Protein AF-A0A178VBY3-F1 (afdb_monomer_lite)

Foldseek 3Di:
DVLVVQLVVQLVVLVVLQVVVVVVCCCCVPVPVVVVVVLVCVLVVVVCVVDPDPPPPADPVRVVVVVVVVVVVVVVVVVVVVVCLVVCCVVVVADSCLCVVPVVCCVVCVVLQVSLVVCVVVVNNVSSVCSVVVVVSCCVRPVVSVVSVVCVVVVHRDGPDDDPLVVVLVVVLVVLVCVLPVVVDDDVVSVVVSVVSSVVSSVVSRVVSPPDPCVPPVPPPPPPPPPPPPDD

Structure (mmCIF, N/CA/C/O backbone):
data_AF-A0A178VBY3-F1
#
_entry.id   AF-A0A178VBY3-F1
#
loop_
_atom_site.group_PDB
_atom_site.id
_atom_site.type_symbol
_atom_site.label_atom_id
_atom_site.label_alt_id
_atom_site.label_comp_id
_atom_site.label_asym_id
_atom_site.label_entity_id
_atom_site.label_seq_id
_atom_site.pdbx_PDB_ins_code
_atom_site.Cartn_x
_atom_site.Cartn_y
_atom_site.Cartn_z
_atom_site.occupancy
_atom_site.B_iso_or_equiv
_atom_site.auth_seq_id
_atom_site.auth_comp_id
_atom_site.auth_asym_id
_atom_site.auth_atom_id
_atom_site.pdbx_PDB_model_num
ATOM 1 N N . MET A 1 1 ? -22.007 17.997 14.956 1.00 46.31 1 MET A N 1
ATOM 2 C CA . MET A 1 1 ? -22.236 18.437 13.556 1.00 46.31 1 MET A CA 1
ATOM 3 C C . MET A 1 1 ? -21.055 18.090 12.643 1.00 46.31 1 MET A C 1
ATOM 5 O O . MET A 1 1 ? -21.296 17.688 11.513 1.00 46.31 1 MET A O 1
ATOM 9 N N . ILE A 1 2 ? -19.818 18.138 13.159 1.00 55.56 2 ILE A N 1
ATOM 10 C CA . ILE A 1 2 ? -18.550 17.874 12.448 1.00 55.56 2 ILE A CA 1
ATOM 11 C C . ILE A 1 2 ? -18.502 16.492 11.747 1.00 55.56 2 ILE A C 1
ATOM 13 O O . ILE A 1 2 ? -18.179 16.440 10.566 1.00 55.56 2 ILE A O 1
ATOM 17 N N . ASN A 1 3 ? -18.982 15.407 12.376 1.00 69.06 3 ASN A N 1
ATOM 18 C CA . ASN A 1 3 ? -18.927 14.060 11.767 1.00 69.06 3 ASN A CA 1
ATOM 19 C C . ASN A 1 3 ? -19.784 13.866 10.500 1.00 69.06 3 ASN A C 1
ATOM 21 O O . ASN A 1 3 ? -19.468 13.023 9.672 1.00 69.06 3 ASN A O 1
ATOM 25 N N . LYS A 1 4 ? -20.885 14.614 10.306 1.00 77.25 4 LYS A N 1
ATOM 26 C CA . LYS A 1 4 ? -21.692 14.470 9.071 1.00 77.25 4 LYS A CA 1
ATOM 27 C C . LYS A 1 4 ? -21.004 15.117 7.870 1.00 77.25 4 LYS A C 1
ATOM 29 O O . LYS A 1 4 ? -21.136 14.621 6.753 1.00 77.25 4 LYS A O 1
ATOM 34 N N . MET A 1 5 ? -20.294 16.218 8.112 1.00 84.38 5 MET A N 1
ATOM 35 C CA . MET A 1 5 ? -19.549 16.929 7.080 1.00 84.38 5 MET A CA 1
ATOM 36 C C . MET A 1 5 ? -18.335 16.113 6.633 1.00 84.38 5 MET A C 1
ATOM 38 O O . MET A 1 5 ? -18.185 15.918 5.430 1.00 84.38 5 MET A O 1
ATOM 42 N N . SER A 1 6 ? -17.546 15.570 7.571 1.00 85.31 6 SER A N 1
ATOM 43 C CA . SER A 1 6 ? -16.398 14.707 7.244 1.00 85.31 6 SER A CA 1
ATOM 44 C C . SER A 1 6 ? -16.828 13.486 6.427 1.00 85.31 6 SER A C 1
ATOM 46 O O . SER A 1 6 ? -16.341 13.300 5.319 1.00 85.31 6 SER A O 1
ATOM 48 N N . LEU A 1 7 ? -17.840 12.740 6.884 1.00 86.69 7 LEU A N 1
ATOM 49 C CA . LEU A 1 7 ? -18.372 11.569 6.170 1.00 86.69 7 LEU A CA 1
ATOM 50 C C . LEU A 1 7 ? -18.849 11.898 4.746 1.00 86.69 7 LEU A C 1
ATOM 52 O O . LEU A 1 7 ? -18.606 11.139 3.810 1.00 86.69 7 LEU A O 1
ATOM 56 N N . THR A 1 8 ? -19.542 13.025 4.561 1.00 89.19 8 THR A N 1
ATOM 57 C CA . THR A 1 8 ? -20.047 13.427 3.234 1.00 89.19 8 THR A CA 1
ATOM 58 C C . THR A 1 8 ? -18.906 13.835 2.303 1.00 89.19 8 THR A C 1
ATOM 60 O O . THR A 1 8 ? -18.914 13.478 1.122 1.00 89.19 8 THR A O 1
ATOM 63 N N . LEU A 1 9 ? -17.905 14.537 2.840 1.00 91.81 9 LEU A N 1
ATOM 64 C CA . LEU A 1 9 ? -16.708 14.921 2.104 1.00 91.81 9 LEU A CA 1
ATOM 65 C C . LEU A 1 9 ? -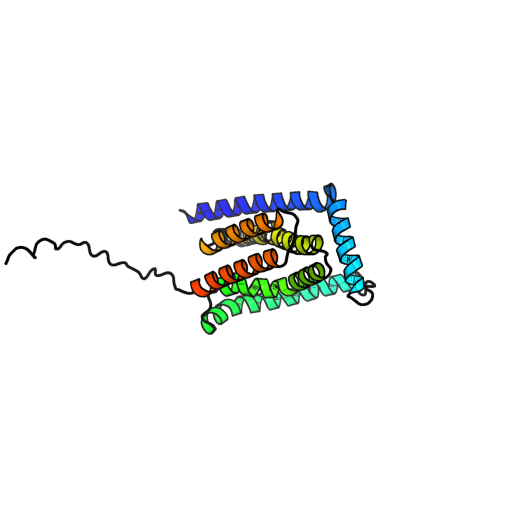15.907 13.681 1.689 1.00 91.81 9 LEU A C 1
ATOM 67 O O . LEU A 1 9 ? -15.570 13.551 0.517 1.00 91.81 9 LEU A O 1
ATOM 71 N N . SER A 1 10 ? -15.682 12.734 2.604 1.00 93.06 10 SER A N 1
ATOM 72 C CA . SER A 1 10 ? -14.934 11.504 2.323 1.00 93.06 10 SER A CA 1
ATOM 73 C C . SER A 1 10 ? -15.615 10.630 1.272 1.00 93.06 10 SER A C 1
ATOM 75 O O . SER A 1 10 ? -14.945 10.116 0.379 1.00 93.06 10 SER A O 1
ATOM 77 N N . ARG A 1 11 ? -16.948 10.514 1.301 1.00 93.38 11 ARG A N 1
ATOM 78 C CA . ARG A 1 11 ? -17.705 9.791 0.262 1.00 93.38 11 ARG A CA 1
ATOM 79 C C . ARG A 1 11 ? -17.590 10.463 -1.100 1.00 93.38 11 ARG A C 1
ATOM 81 O O . ARG A 1 11 ? -17.318 9.793 -2.089 1.00 93.38 11 ARG A O 1
ATOM 88 N N . THR A 1 12 ? -17.747 11.786 -1.145 1.00 94.12 12 THR A N 1
ATOM 89 C CA . THR A 1 12 ? -17.595 12.559 -2.388 1.00 94.12 12 THR A CA 1
ATOM 90 C C . THR A 1 12 ? -16.179 12.420 -2.948 1.00 94.12 12 THR A C 1
ATOM 92 O O . THR A 1 12 ? -16.016 12.120 -4.127 1.00 94.12 12 THR A O 1
ATOM 95 N N . SER A 1 13 ? -15.161 12.559 -2.093 1.00 94.25 13 SER A N 1
ATOM 96 C CA . SER A 1 13 ? -13.753 12.371 -2.455 1.00 94.25 13 SER A CA 1
ATOM 97 C C . SER A 1 13 ? -13.495 10.969 -3.005 1.00 94.25 13 SER A C 1
ATOM 99 O O . SER A 1 13 ? -12.870 10.833 -4.050 1.00 94.25 13 SER A O 1
ATOM 101 N N . SER A 1 14 ? -14.043 9.932 -2.365 1.00 95.00 14 SER A N 1
ATOM 102 C CA . SER A 1 14 ? -13.881 8.540 -2.806 1.00 95.00 14 SER A CA 1
ATOM 103 C C . SER A 1 14 ? -14.459 8.303 -4.204 1.00 95.00 14 SER A C 1
ATOM 105 O O . SER A 1 14 ? -13.824 7.657 -5.031 1.00 95.00 14 SER A O 1
ATOM 107 N N . ILE A 1 15 ? -15.628 8.880 -4.512 1.00 95.44 15 ILE A N 1
ATOM 108 C CA . ILE A 1 15 ? -16.219 8.801 -5.859 1.00 95.44 15 ILE A CA 1
ATOM 109 C C . ILE A 1 15 ? -15.296 9.461 -6.892 1.00 95.44 15 ILE A C 1
ATOM 111 O O . ILE A 1 15 ? -15.050 8.888 -7.951 1.00 95.44 15 ILE A O 1
ATOM 115 N N . VAL A 1 16 ? -14.761 10.646 -6.584 1.00 96.44 16 VAL A N 1
ATOM 116 C CA . VAL A 1 16 ? -13.837 11.359 -7.481 1.00 96.44 16 VAL A CA 1
ATOM 117 C C . VAL A 1 16 ? -12.552 10.557 -7.704 1.00 96.44 16 VAL A C 1
ATOM 119 O O . VAL A 1 16 ? -12.109 10.437 -8.844 1.00 96.44 16 VAL A O 1
ATOM 122 N N . MET A 1 17 ? -11.985 9.962 -6.652 1.00 95.31 17 MET A N 1
ATOM 123 C CA . MET A 1 17 ? -10.784 9.125 -6.744 1.00 95.31 17 MET A CA 1
ATOM 124 C C . MET A 1 17 ? -11.016 7.868 -7.592 1.00 95.31 17 MET A C 1
ATOM 126 O O . MET A 1 17 ? -10.187 7.559 -8.442 1.00 95.31 17 MET A O 1
ATOM 130 N N . LEU A 1 18 ? -12.169 7.199 -7.454 1.00 95.62 18 LEU A N 1
ATOM 131 C CA . LEU A 1 18 ? -12.519 6.046 -8.294 1.00 95.62 18 LEU A CA 1
ATOM 132 C C . LEU A 1 18 ? -12.705 6.434 -9.766 1.00 95.62 18 LEU A C 1
ATOM 134 O O . LEU A 1 18 ? -12.254 5.712 -10.653 1.00 95.62 18 LEU A O 1
ATOM 138 N N . ILE A 1 19 ? -13.330 7.583 -10.046 1.00 96.25 19 ILE A N 1
ATOM 139 C CA . ILE A 1 19 ? -13.433 8.106 -11.418 1.00 96.25 19 ILE A CA 1
ATOM 140 C C . ILE A 1 19 ? -12.036 8.392 -11.982 1.00 96.25 19 ILE A C 1
ATOM 142 O O . ILE A 1 19 ? -11.755 8.034 -13.127 1.00 96.25 19 ILE A O 1
ATOM 146 N N . ALA A 1 20 ? -11.150 8.993 -11.183 1.00 94.81 20 ALA A N 1
ATOM 147 C CA . ALA A 1 20 ? -9.765 9.228 -11.574 1.00 94.81 20 ALA A CA 1
ATOM 148 C C . ALA A 1 20 ? -9.020 7.912 -11.849 1.00 94.81 20 ALA A C 1
ATOM 150 O O . ALA A 1 20 ? -8.291 7.830 -12.835 1.00 94.81 20 ALA A O 1
ATOM 151 N N . TYR A 1 21 ? -9.255 6.863 -11.054 1.00 94.75 21 TYR A N 1
ATOM 152 C CA . TYR A 1 21 ? -8.683 5.539 -11.293 1.00 94.75 21 TYR A CA 1
ATOM 153 C C . TYR A 1 21 ? -9.202 4.899 -12.588 1.00 94.75 21 TYR A C 1
ATOM 155 O O . TYR A 1 21 ? -8.418 4.358 -13.357 1.00 94.75 21 TYR A O 1
ATOM 163 N N . ILE A 1 22 ? -10.499 5.013 -12.896 1.00 94.19 22 ILE A N 1
ATOM 164 C CA . ILE A 1 22 ? -11.051 4.530 -14.175 1.00 94.19 22 ILE A CA 1
ATOM 165 C C . ILE A 1 22 ? -10.419 5.280 -15.354 1.00 94.19 22 ILE A C 1
ATOM 167 O O . ILE A 1 22 ? -10.044 4.661 -16.349 1.00 94.19 22 ILE A O 1
ATOM 171 N N . ALA A 1 23 ? -10.262 6.602 -15.248 1.00 93.31 23 ALA A N 1
ATOM 172 C CA . ALA A 1 23 ? -9.571 7.390 -16.265 1.00 93.31 23 ALA A CA 1
ATOM 173 C C . ALA A 1 23 ? -8.100 6.960 -16.417 1.00 93.31 23 ALA A C 1
ATOM 175 O O . ALA A 1 23 ? -7.614 6.843 -17.541 1.00 93.31 23 ALA A O 1
ATOM 176 N N . TYR A 1 24 ? -7.421 6.663 -15.306 1.00 90.00 24 TYR A N 1
ATOM 177 C CA . TYR A 1 24 ? -6.069 6.107 -15.293 1.00 90.00 24 TYR A CA 1
ATOM 178 C C . TYR A 1 24 ? -6.000 4.724 -15.963 1.00 90.00 24 TYR A C 1
ATOM 180 O O . TYR A 1 24 ? -5.133 4.508 -16.804 1.00 90.00 24 TYR A O 1
ATOM 188 N N . LEU A 1 25 ? -6.952 3.822 -15.703 1.00 90.31 25 LEU A N 1
ATOM 189 C CA . LEU A 1 25 ? -7.023 2.520 -16.376 1.00 90.31 25 LEU A CA 1
ATOM 190 C C . LEU A 1 25 ? -7.267 2.658 -17.881 1.00 90.31 25 LEU A C 1
ATOM 192 O O . LEU A 1 25 ? -6.641 1.957 -18.668 1.00 90.31 25 LEU A O 1
ATOM 196 N N . ILE A 1 26 ? -8.138 3.578 -18.311 1.00 91.62 26 ILE A N 1
ATOM 197 C CA . ILE A 1 26 ? -8.327 3.877 -19.742 1.00 91.62 26 ILE A CA 1
ATOM 198 C C . ILE A 1 26 ? -7.019 4.392 -20.349 1.00 91.62 26 ILE A C 1
ATOM 200 O O . ILE A 1 26 ? -6.651 4.014 -21.466 1.00 91.62 26 ILE A O 1
ATOM 204 N N . PHE A 1 27 ? -6.304 5.244 -19.612 1.00 88.25 27 PHE A N 1
ATOM 205 C CA . PHE A 1 27 ? -5.023 5.761 -20.054 1.00 88.25 27 PHE A CA 1
ATOM 206 C C . PHE A 1 27 ? -4.012 4.627 -20.267 1.00 88.25 27 PHE A C 1
ATOM 208 O O . PHE A 1 27 ? -3.449 4.512 -21.359 1.00 88.25 27 PHE A O 1
ATOM 215 N N . GLN A 1 28 ? -3.866 3.768 -19.257 1.00 85.12 28 GLN A N 1
ATOM 216 C CA . GLN A 1 28 ? -2.921 2.656 -19.201 1.00 85.12 28 GLN A CA 1
ATOM 217 C C . GLN A 1 28 ? -3.238 1.553 -20.219 1.00 85.12 28 GLN A C 1
ATOM 219 O O . GLN A 1 28 ? -2.359 1.129 -20.960 1.00 85.12 28 GLN A O 1
ATOM 224 N N . LEU A 1 29 ? -4.495 1.109 -20.293 1.00 85.44 29 LEU A N 1
ATOM 225 C CA . LEU A 1 29 ? -4.895 -0.051 -21.095 1.00 85.44 29 LEU A CA 1
ATOM 226 C C . LEU A 1 29 ? -5.173 0.286 -22.559 1.00 85.44 29 LEU A C 1
ATOM 228 O O . LEU A 1 29 ? -5.069 -0.595 -23.413 1.00 85.44 29 LEU A O 1
ATOM 232 N N . TRP A 1 30 ? -5.554 1.531 -22.866 1.00 84.38 30 TRP A N 1
ATOM 233 C CA . TRP A 1 30 ? -5.935 1.907 -24.226 1.00 84.38 30 TRP A CA 1
ATOM 234 C C . TRP A 1 30 ? -5.020 2.960 -24.839 1.00 84.38 30 TRP A C 1
ATOM 236 O O . TRP A 1 30 ? -4.410 2.705 -25.873 1.00 84.38 30 TRP A O 1
ATOM 246 N N . THR A 1 31 ? -4.914 4.145 -24.235 1.00 81.81 31 THR A N 1
ATOM 247 C CA . THR A 1 31 ? -4.264 5.274 -24.928 1.00 81.81 31 THR A CA 1
ATOM 248 C C . THR A 1 31 ? -2.740 5.186 -24.965 1.00 81.81 31 THR A C 1
ATOM 250 O O . THR A 1 31 ? -2.139 5.614 -25.944 1.00 81.81 31 THR A O 1
ATOM 253 N N . HIS A 1 32 ? -2.120 4.638 -23.919 1.00 83.81 32 HIS A N 1
ATOM 254 C CA . HIS A 1 32 ? -0.666 4.591 -23.742 1.00 83.81 32 HIS A CA 1
ATOM 255 C C . HIS A 1 32 ? -0.171 3.169 -23.473 1.00 83.81 32 HIS A C 1
ATOM 257 O O . HIS A 1 32 ? 0.886 2.976 -22.877 1.00 83.81 32 HIS A O 1
ATOM 263 N N . ARG A 1 33 ? -0.918 2.170 -23.958 1.00 78.88 33 ARG A N 1
ATOM 264 C CA . ARG A 1 33 ? -0.635 0.745 -23.760 1.00 78.88 33 ARG A CA 1
ATOM 265 C C . ARG A 1 33 ? 0.808 0.370 -24.107 1.00 78.88 33 ARG A C 1
ATOM 267 O O . ARG A 1 33 ? 1.433 -0.363 -23.360 1.00 78.88 33 ARG A O 1
ATOM 274 N N . GLN A 1 34 ? 1.366 0.962 -25.164 1.00 74.38 34 GLN A N 1
ATOM 275 C CA . GLN A 1 34 ? 2.740 0.713 -25.611 1.00 74.38 34 GLN A CA 1
ATOM 276 C C . GLN A 1 34 ? 3.812 1.069 -24.562 1.00 74.38 34 GLN A C 1
ATOM 278 O O . GLN A 1 34 ? 4.858 0.431 -24.537 1.00 74.38 34 GLN A O 1
ATOM 283 N N . LEU A 1 35 ? 3.576 2.068 -23.703 1.00 73.00 35 LEU A N 1
ATOM 284 C CA . LEU A 1 35 ? 4.524 2.428 -22.639 1.00 73.00 35 LEU A CA 1
ATOM 285 C C . LEU A 1 35 ? 4.536 1.390 -21.512 1.00 73.00 35 LEU A C 1
ATOM 287 O O . LEU A 1 35 ? 5.575 1.176 -20.903 1.00 73.00 35 LEU A O 1
ATOM 291 N N . PHE A 1 36 ? 3.393 0.753 -21.250 1.00 71.31 36 PHE A N 1
ATOM 292 C CA . PHE A 1 36 ? 3.247 -0.239 -20.188 1.00 71.31 36 PHE A CA 1
ATOM 293 C C . PHE A 1 36 ? 3.551 -1.664 -20.674 1.00 71.31 36 PHE A C 1
ATOM 295 O O . PHE A 1 36 ? 4.168 -2.416 -19.934 1.00 71.31 36 PHE A O 1
ATOM 302 N N . GLU A 1 37 ? 3.209 -2.013 -21.922 1.00 70.38 37 GLU A N 1
ATOM 303 C CA . GLU A 1 37 ? 3.585 -3.294 -22.552 1.00 70.38 37 GLU A CA 1
ATOM 304 C C . GLU A 1 37 ? 5.110 -3.438 -22.639 1.00 70.38 37 GLU A C 1
ATOM 306 O O . GLU A 1 37 ? 5.644 -4.466 -22.253 1.00 70.38 37 GLU A O 1
ATOM 311 N N . ALA A 1 38 ? 5.828 -2.383 -23.042 1.00 62.41 38 ALA A N 1
ATOM 312 C CA . ALA A 1 38 ? 7.291 -2.419 -23.109 1.00 62.41 38 ALA A CA 1
ATOM 313 C C . ALA A 1 38 ? 7.964 -2.593 -21.738 1.00 62.41 38 ALA A C 1
ATOM 315 O O . ALA A 1 38 ? 9.082 -3.090 -21.675 1.00 62.41 38 ALA A O 1
ATOM 316 N N . GLN A 1 39 ? 7.305 -2.160 -20.661 1.00 65.25 39 GLN A N 1
ATOM 317 C CA . GLN A 1 39 ? 7.790 -2.358 -19.299 1.00 65.25 39 GLN A CA 1
ATOM 318 C C . GLN A 1 39 ? 7.471 -3.772 -18.799 1.00 65.25 39 GLN A C 1
ATOM 320 O O . GLN A 1 39 ? 8.303 -4.374 -18.139 1.00 65.25 39 GLN A O 1
ATOM 325 N N . GLN A 1 40 ? 6.316 -4.323 -19.176 1.00 65.38 40 GLN A N 1
ATOM 326 C CA . GLN A 1 40 ? 5.894 -5.673 -18.806 1.00 65.38 40 GLN A CA 1
ATOM 327 C C . GLN A 1 40 ? 6.670 -6.772 -19.551 1.00 65.38 40 GLN A C 1
ATOM 329 O O . GLN A 1 40 ? 7.076 -7.745 -18.930 1.00 65.38 40 GLN A O 1
ATOM 334 N N . ASP A 1 41 ? 6.969 -6.592 -20.841 1.00 63.75 41 ASP A N 1
ATOM 335 C CA . ASP A 1 41 ? 7.829 -7.519 -21.596 1.00 63.75 41 ASP A CA 1
ATOM 336 C C . ASP A 1 41 ? 9.247 -7.595 -20.993 1.00 63.75 41 ASP A C 1
ATOM 338 O O . ASP A 1 41 ? 9.892 -8.642 -21.020 1.00 63.75 41 ASP A O 1
ATOM 342 N N . ASP A 1 42 ? 9.732 -6.477 -20.447 1.00 63.22 42 ASP A N 1
ATOM 343 C CA . ASP A 1 42 ? 11.021 -6.363 -19.761 1.00 63.22 42 ASP A CA 1
ATOM 344 C C . ASP A 1 42 ? 11.009 -7.052 -18.377 1.00 63.22 42 ASP A C 1
ATOM 346 O O . ASP A 1 42 ? 12.060 -7.522 -17.934 1.00 63.22 42 ASP A O 1
ATOM 350 N N . ASP A 1 43 ? 9.844 -7.122 -17.719 1.00 63.72 43 ASP A N 1
ATOM 351 C CA . ASP A 1 43 ? 9.617 -7.861 -16.467 1.00 63.72 43 ASP A CA 1
ATOM 352 C C . ASP A 1 43 ? 9.561 -9.375 -16.744 1.00 63.72 43 ASP A C 1
ATOM 354 O O . ASP A 1 43 ? 10.298 -10.150 -16.131 1.00 63.72 43 ASP A O 1
ATOM 358 N N . ASP A 1 44 ? 8.738 -9.785 -17.716 1.00 62.78 44 ASP A N 1
ATOM 359 C CA . ASP A 1 44 ? 8.432 -11.186 -18.032 1.00 62.78 44 ASP A CA 1
ATOM 360 C C . ASP A 1 44 ? 9.614 -11.913 -18.701 1.00 62.78 44 ASP A C 1
ATOM 362 O O . ASP A 1 44 ? 9.941 -13.043 -18.339 1.00 62.78 44 ASP A O 1
ATOM 366 N N . ALA A 1 45 ? 10.319 -11.268 -19.643 1.00 59.19 45 ALA A N 1
ATOM 367 C CA . ALA A 1 45 ? 11.511 -11.850 -20.281 1.00 59.19 45 ALA A CA 1
ATOM 368 C C . ALA A 1 45 ? 12.660 -12.089 -19.290 1.00 59.19 45 ALA A C 1
ATOM 370 O O . ALA A 1 45 ? 13.635 -12.774 -19.603 1.00 59.19 45 ALA A O 1
ATOM 371 N N . TYR A 1 46 ? 12.569 -11.467 -18.118 1.00 56.44 46 TYR A N 1
ATOM 372 C CA . TYR A 1 46 ? 13.615 -11.451 -17.123 1.00 56.44 46 TYR A CA 1
ATOM 373 C C . TYR A 1 46 ? 13.324 -12.362 -15.932 1.00 56.44 46 TYR A C 1
ATOM 375 O O . TYR A 1 46 ? 14.262 -12.940 -15.373 1.00 56.44 46 TYR A O 1
ATOM 383 N N . ASP A 1 47 ? 12.051 -12.521 -15.562 1.00 54.22 47 ASP A N 1
ATOM 384 C CA . ASP A 1 47 ? 11.647 -13.569 -14.626 1.00 54.22 47 ASP A CA 1
ATOM 385 C C . ASP A 1 47 ? 12.143 -14.934 -15.143 1.00 54.22 47 ASP A C 1
ATOM 387 O O . ASP A 1 47 ? 12.792 -15.663 -14.399 1.00 54.22 47 ASP A O 1
ATOM 391 N N . ASP A 1 48 ? 12.071 -15.166 -16.461 1.00 53.97 48 ASP A N 1
ATOM 392 C CA . ASP A 1 48 ? 12.565 -16.366 -17.168 1.00 53.97 48 ASP A CA 1
ATOM 393 C C . ASP A 1 48 ? 14.109 -16.575 -17.113 1.00 53.97 48 ASP A C 1
ATOM 395 O O . ASP A 1 48 ? 14.605 -17.673 -17.367 1.00 53.97 48 ASP A O 1
ATOM 399 N N . GLU A 1 49 ? 14.913 -15.556 -16.752 1.00 52.59 49 GLU A N 1
ATOM 400 C CA . GLU A 1 49 ? 16.364 -15.709 -16.489 1.00 52.59 49 GLU A CA 1
ATOM 401 C C . GLU A 1 49 ? 16.675 -16.123 -15.032 1.00 52.59 49 GLU A C 1
ATOM 403 O O . GLU A 1 49 ? 17.813 -16.492 -14.713 1.00 52.59 49 GLU A O 1
ATOM 408 N N . VAL A 1 50 ? 15.702 -16.028 -14.116 1.00 51.38 50 VAL A N 1
ATOM 409 C CA . VAL A 1 50 ? 15.859 -16.306 -12.671 1.00 51.38 50 VAL A CA 1
ATOM 410 C C . VAL A 1 50 ? 15.035 -17.506 -12.226 1.00 51.38 50 VAL A C 1
ATOM 412 O O . VAL A 1 50 ? 15.467 -18.241 -11.331 1.00 51.38 50 VAL A O 1
ATOM 415 N N . SER A 1 51 ? 13.885 -17.725 -12.852 1.00 45.19 51 SER A N 1
ATOM 416 C CA . SER A 1 51 ? 13.059 -18.910 -12.714 1.00 45.19 51 SER A CA 1
ATOM 417 C C . SER A 1 51 ? 13.394 -19.908 -13.831 1.00 45.19 51 SER A C 1
ATOM 419 O O . SER A 1 51 ? 13.821 -19.575 -14.930 1.00 45.19 51 SER A O 1
ATOM 421 N N . VAL A 1 52 ? 13.329 -21.194 -13.497 1.00 41.31 52 VAL A N 1
ATOM 422 C CA . VAL A 1 52 ? 13.566 -22.297 -14.433 1.00 41.31 52 VAL A CA 1
ATOM 423 C C . VAL A 1 52 ? 12.433 -22.295 -15.462 1.00 41.31 52 VAL A C 1
ATOM 425 O O . VAL A 1 52 ? 11.324 -22.611 -15.051 1.00 41.31 52 VAL A O 1
ATOM 428 N N . GLU A 1 53 ? 12.721 -21.984 -16.735 1.00 37.19 53 GLU A N 1
ATOM 429 C CA . GLU A 1 53 ? 11.822 -22.090 -17.909 1.00 37.19 53 GLU A CA 1
ATOM 430 C C . GLU A 1 53 ? 10.324 -21.999 -17.553 1.00 37.19 53 GLU A C 1
ATOM 432 O O . GLU A 1 53 ? 9.654 -23.028 -17.371 1.00 37.19 53 GLU A O 1
ATOM 437 N N . GLU A 1 54 ? 9.761 -20.789 -17.501 1.00 47.06 54 GLU A N 1
ATOM 438 C CA . GLU A 1 54 ? 8.319 -20.592 -17.331 1.00 47.06 54 GLU A CA 1
ATOM 439 C C . GLU A 1 54 ? 7.567 -20.884 -18.634 1.00 47.06 54 GLU A C 1
ATOM 441 O O . GLU A 1 54 ? 6.894 -20.061 -19.253 1.00 47.06 54 GLU A O 1
ATOM 446 N N . THR A 1 55 ? 7.589 -22.153 -19.034 1.00 47.72 55 THR A N 1
ATOM 447 C CA . THR A 1 55 ? 6.447 -22.679 -19.778 1.00 47.72 55 THR A CA 1
ATOM 448 C C . THR A 1 55 ? 5.213 -22.523 -18.884 1.00 47.72 55 THR A C 1
ATOM 450 O O . THR A 1 55 ? 5.294 -22.857 -17.703 1.00 47.72 55 THR A O 1
ATOM 453 N N . PRO A 1 56 ? 4.067 -22.021 -19.381 1.00 53.47 56 PRO A N 1
ATOM 454 C CA . PRO A 1 56 ? 2.870 -21.862 -18.563 1.00 53.47 56 PRO A CA 1
ATOM 455 C C . PRO A 1 56 ? 2.434 -23.232 -18.030 1.00 53.47 56 PRO A C 1
ATOM 457 O O . PRO A 1 56 ? 1.774 -24.015 -18.714 1.00 53.47 56 PRO A O 1
ATOM 460 N N . VAL A 1 57 ? 2.836 -23.533 -16.792 1.00 60.69 57 VAL A N 1
ATOM 461 C CA . VAL A 1 57 ? 2.672 -24.856 -16.171 1.00 60.69 57 VAL A CA 1
ATOM 462 C C . VAL A 1 57 ? 1.205 -25.109 -15.798 1.00 60.69 57 VAL A C 1
ATOM 464 O O . VAL A 1 57 ? 0.799 -26.240 -15.525 1.00 60.69 57 VAL A O 1
ATOM 467 N N . ILE A 1 58 ? 0.381 -24.056 -15.805 1.00 68.56 58 ILE A N 1
ATOM 468 C CA . ILE A 1 58 ? -1.021 -24.083 -15.397 1.00 68.56 58 ILE A CA 1
ATOM 469 C C . ILE A 1 58 ? -1.954 -23.709 -16.554 1.00 68.56 58 ILE A C 1
ATOM 471 O O . ILE A 1 58 ? -1.952 -22.597 -17.073 1.00 68.56 58 ILE A O 1
ATOM 475 N N . GLY A 1 59 ? -2.819 -24.646 -16.949 1.00 84.94 59 GLY A N 1
ATOM 476 C CA . GLY A 1 59 ? -3.910 -24.350 -17.881 1.00 84.94 59 GLY A CA 1
ATOM 477 C C . GLY A 1 59 ? -4.924 -23.373 -17.271 1.00 84.94 59 GLY A C 1
ATOM 478 O O . GLY A 1 59 ? -5.095 -23.342 -16.054 1.00 84.94 59 GLY A O 1
ATOM 479 N N . PHE A 1 60 ? -5.656 -22.626 -18.107 1.00 86.19 60 PHE A N 1
ATOM 480 C CA . PHE A 1 60 ? -6.615 -21.585 -17.686 1.00 86.19 60 PHE A CA 1
ATOM 481 C C . PHE A 1 60 ? -7.544 -22.012 -16.534 1.00 86.19 60 PHE A C 1
ATOM 483 O O . PHE A 1 60 ? -7.692 -21.301 -15.544 1.00 86.19 60 PHE A O 1
ATOM 490 N N . TRP A 1 61 ? -8.126 -23.213 -16.624 1.00 90.50 61 TRP A N 1
ATOM 491 C CA . TRP A 1 61 ? -9.008 -23.759 -15.585 1.00 90.50 61 TRP A CA 1
ATOM 492 C C . TRP A 1 61 ? -8.286 -24.083 -14.275 1.00 90.50 61 TRP A C 1
ATOM 494 O O . TRP A 1 61 ? -8.854 -23.892 -13.202 1.00 90.50 61 TRP A O 1
ATOM 504 N N . SER A 1 62 ? -7.035 -24.542 -14.354 1.00 88.56 62 SER A N 1
ATOM 505 C CA . SER A 1 62 ? -6.193 -24.774 -13.179 1.00 88.56 62 SER A CA 1
ATOM 506 C C . SER A 1 62 ? -5.810 -23.451 -12.519 1.00 88.56 62 SER A C 1
ATOM 508 O O . SER A 1 62 ? -5.863 -23.350 -11.298 1.00 88.56 62 SER A O 1
ATOM 510 N N . GLY A 1 63 ? -5.473 -22.430 -13.313 1.00 91.62 63 GLY A N 1
ATOM 511 C CA 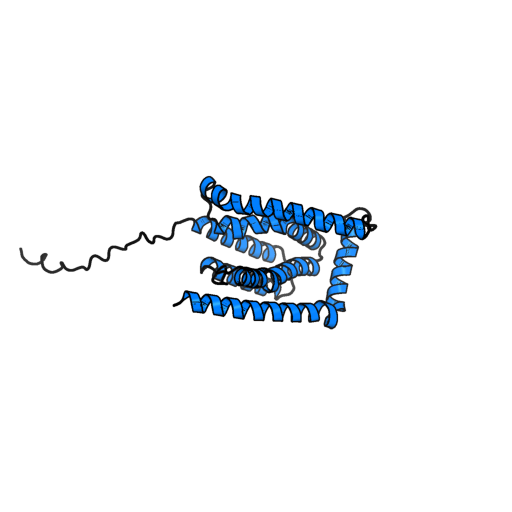. GLY A 1 63 ? -5.188 -21.085 -12.813 1.00 91.62 63 GLY A CA 1
ATOM 512 C C . GLY A 1 63 ? -6.402 -20.459 -12.129 1.00 91.62 63 GLY A C 1
ATOM 513 O O . GLY A 1 63 ? -6.292 -19.973 -11.009 1.00 91.62 63 GLY A O 1
ATOM 514 N N . PHE A 1 64 ? -7.586 -20.562 -12.740 1.00 91.81 64 PHE A N 1
ATOM 515 C CA . PHE A 1 64 ? -8.829 -20.083 -12.133 1.00 91.81 64 PHE A CA 1
ATOM 516 C C . PHE A 1 64 ? -9.147 -20.797 -10.810 1.00 91.81 64 PHE A C 1
ATOM 518 O O . PHE A 1 64 ? -9.519 -20.150 -9.832 1.00 91.81 64 PHE A O 1
ATOM 525 N N . ALA A 1 65 ? -8.964 -22.121 -10.752 1.00 93.56 65 ALA A N 1
ATOM 526 C CA . ALA A 1 65 ? -9.167 -22.889 -9.526 1.00 93.56 65 ALA A CA 1
ATOM 527 C C . ALA A 1 65 ? -8.195 -22.468 -8.410 1.00 93.56 65 ALA A C 1
ATOM 529 O O . ALA A 1 65 ? -8.624 -22.278 -7.272 1.00 93.56 65 ALA A O 1
ATOM 530 N N . TRP A 1 66 ? -6.913 -22.272 -8.735 1.00 93.31 66 TRP A N 1
ATOM 531 C CA . TRP A 1 66 ? -5.918 -21.772 -7.784 1.00 93.31 66 TRP A CA 1
ATOM 532 C C . TRP A 1 66 ? -6.217 -20.353 -7.314 1.00 93.31 66 TRP A C 1
ATOM 534 O O . TRP A 1 66 ? -6.110 -20.092 -6.119 1.00 93.31 66 TRP A O 1
ATOM 544 N N . LEU A 1 67 ? -6.640 -19.463 -8.216 1.00 92.69 67 LEU A N 1
ATOM 545 C CA . LEU A 1 67 ? -7.018 -18.094 -7.879 1.00 92.69 67 LEU A CA 1
ATOM 546 C C . LEU A 1 67 ? -8.133 -18.091 -6.830 1.00 92.69 67 LEU A C 1
ATOM 548 O O . LEU A 1 67 ? -7.960 -17.537 -5.749 1.00 92.69 67 LEU A O 1
ATOM 552 N N . VAL A 1 68 ? -9.245 -18.779 -7.114 1.00 95.44 68 VAL A N 1
ATOM 553 C CA . VAL A 1 68 ? -10.384 -18.870 -6.188 1.00 95.44 68 VAL A CA 1
ATOM 554 C C . VAL A 1 68 ? -9.974 -19.547 -4.878 1.00 95.44 68 VAL A C 1
ATOM 556 O O . VAL A 1 68 ? -10.321 -19.060 -3.803 1.00 95.44 68 VAL A O 1
ATOM 559 N N . GLY A 1 69 ? -9.210 -20.640 -4.955 1.00 96.44 69 GLY A N 1
ATOM 560 C CA . GLY A 1 69 ? -8.724 -21.367 -3.784 1.00 96.44 69 GLY A CA 1
ATOM 561 C C . GLY A 1 69 ? -7.881 -20.488 -2.861 1.00 96.44 69 GLY A C 1
ATOM 562 O O . GLY A 1 69 ? -8.185 -20.384 -1.674 1.00 96.44 69 GLY A O 1
ATOM 563 N N . MET A 1 70 ? -6.875 -19.797 -3.403 1.00 94.50 70 MET A N 1
ATOM 564 C CA . MET A 1 70 ? -6.021 -18.901 -2.620 1.00 94.50 70 MET A CA 1
ATOM 565 C C . MET A 1 70 ? -6.779 -17.684 -2.104 1.00 94.50 70 MET A C 1
ATOM 567 O O . MET A 1 70 ? -6.554 -17.289 -0.966 1.00 94.50 70 MET A O 1
ATOM 571 N N . THR A 1 71 ? -7.721 -17.122 -2.870 1.00 94.94 71 THR A N 1
ATOM 572 C CA . THR A 1 71 ? -8.569 -16.027 -2.374 1.00 94.94 71 THR A CA 1
ATOM 573 C C . THR A 1 71 ? -9.366 -16.450 -1.138 1.00 94.94 71 THR A C 1
ATOM 575 O O . THR A 1 71 ? -9.428 -15.691 -0.176 1.00 94.94 71 THR A O 1
ATOM 578 N N . ILE A 1 72 ? -9.929 -17.663 -1.117 1.00 96.19 72 ILE A N 1
ATOM 579 C CA . ILE A 1 72 ? -10.656 -18.177 0.057 1.00 96.19 72 ILE A CA 1
ATOM 580 C C . ILE A 1 72 ? -9.709 -18.366 1.246 1.00 96.19 72 ILE A C 1
ATOM 582 O O . ILE A 1 72 ? -10.038 -17.963 2.359 1.00 96.19 72 ILE A O 1
ATOM 586 N N . VAL A 1 73 ? -8.527 -18.949 1.021 1.00 96.19 73 VAL A N 1
ATOM 587 C CA . VAL A 1 73 ? -7.526 -19.144 2.082 1.00 96.19 73 VAL A CA 1
ATOM 588 C C . VAL A 1 73 ? -7.086 -17.800 2.668 1.00 96.19 73 VAL A C 1
ATOM 590 O O . VAL A 1 73 ? -7.078 -17.646 3.886 1.00 96.19 73 VAL A O 1
ATOM 593 N N . ILE A 1 74 ? -6.776 -16.815 1.821 1.00 93.75 74 ILE A N 1
ATOM 594 C CA . ILE A 1 74 ? -6.385 -15.466 2.248 1.00 93.75 74 ILE A CA 1
ATOM 595 C C . ILE A 1 74 ? -7.528 -14.785 3.002 1.00 93.75 74 ILE A C 1
ATOM 597 O O . ILE A 1 74 ? -7.270 -14.168 4.029 1.00 93.75 74 ILE A O 1
ATOM 601 N N . ALA A 1 75 ? -8.780 -14.927 2.556 1.00 94.50 75 ALA A N 1
ATOM 602 C CA . ALA A 1 75 ? -9.932 -14.364 3.258 1.00 94.50 75 ALA A CA 1
ATOM 603 C C . ALA A 1 75 ? -10.054 -14.922 4.687 1.00 94.50 75 ALA A C 1
ATOM 605 O O . ALA A 1 75 ? -10.158 -14.141 5.631 1.00 94.50 75 ALA A O 1
ATOM 606 N N . LEU A 1 76 ? -9.943 -16.246 4.858 1.00 95.38 76 LEU A N 1
ATOM 607 C CA . LEU A 1 76 ? -9.971 -16.884 6.181 1.00 95.38 76 LEU A CA 1
ATOM 608 C C . LEU A 1 76 ? -8.800 -16.426 7.060 1.00 95.38 76 LEU A C 1
ATOM 610 O O . LEU A 1 76 ? -8.994 -16.080 8.219 1.00 95.38 76 LEU A O 1
ATOM 614 N N . LEU A 1 77 ? -7.582 -16.390 6.511 1.00 93.69 77 LEU A N 1
ATOM 615 C CA . LEU A 1 77 ? -6.409 -15.913 7.246 1.00 93.69 77 LEU A CA 1
ATOM 616 C C . LEU A 1 77 ? -6.517 -14.428 7.609 1.00 93.69 77 LEU A C 1
ATOM 618 O O . LEU A 1 77 ? -6.060 -14.043 8.679 1.00 93.69 77 LEU A O 1
ATOM 622 N N . SER A 1 78 ? -7.134 -13.604 6.760 1.00 92.81 78 SER A N 1
ATOM 623 C CA . SER A 1 78 ? -7.317 -12.177 7.031 1.00 92.81 78 SER A CA 1
ATOM 624 C C . SER A 1 78 ? -8.254 -11.925 8.209 1.00 92.81 78 SER A C 1
ATOM 626 O O . SER A 1 78 ? -7.974 -11.035 9.004 1.00 92.81 78 SER A O 1
ATOM 628 N N . GLU A 1 79 ? -9.301 -12.740 8.371 1.00 91.88 79 GLU A N 1
ATOM 629 C CA . GLU A 1 79 ? -10.207 -12.666 9.523 1.00 91.88 79 GLU A CA 1
ATOM 630 C C . GLU A 1 79 ? -9.446 -12.974 10.818 1.00 91.88 79 GLU A C 1
ATOM 632 O O . GLU A 1 79 ? -9.444 -12.159 11.737 1.00 91.88 79 GLU A O 1
ATOM 637 N N . TYR A 1 80 ? -8.672 -14.067 10.837 1.00 92.56 80 TYR A N 1
ATOM 638 C CA . TYR A 1 80 ? -7.822 -14.398 11.985 1.00 92.56 80 TYR A CA 1
ATOM 639 C C . TYR A 1 80 ? -6.798 -13.306 12.295 1.00 92.56 80 TYR A C 1
ATOM 641 O O . TYR A 1 80 ? -6.583 -12.979 13.459 1.00 92.56 80 TYR A O 1
ATOM 649 N N . VAL A 1 81 ? -6.153 -12.740 11.272 1.00 92.56 81 VAL A N 1
ATOM 650 C CA . VAL A 1 81 ? -5.178 -11.667 11.473 1.00 92.56 81 VAL A CA 1
ATOM 651 C C . VAL A 1 81 ? -5.856 -10.457 12.105 1.00 92.56 81 VAL A C 1
ATOM 653 O O . VAL A 1 81 ? -5.355 -9.985 13.120 1.00 92.56 81 VAL A O 1
ATOM 656 N N . VAL A 1 82 ? -6.998 -10.001 11.578 1.00 91.75 82 VAL A N 1
ATOM 657 C CA . VAL A 1 82 ? -7.730 -8.843 12.118 1.00 91.75 82 VAL A CA 1
ATOM 658 C C . VAL A 1 82 ? -8.139 -9.061 13.574 1.00 91.75 82 VAL A C 1
ATOM 660 O O . VAL A 1 82 ? -7.889 -8.177 14.392 1.00 91.75 82 VAL A O 1
ATOM 663 N N . ASP A 1 83 ? -8.669 -10.238 13.916 1.00 90.56 83 ASP A N 1
ATOM 664 C CA . ASP A 1 83 ? -9.066 -10.561 15.293 1.00 90.56 83 ASP A CA 1
ATOM 665 C C . ASP A 1 83 ? -7.871 -10.551 16.259 1.00 90.56 83 ASP A C 1
ATOM 667 O O . ASP A 1 83 ? -7.985 -10.121 17.403 1.00 90.56 83 ASP A O 1
ATOM 671 N N . THR A 1 84 ? -6.691 -10.972 15.794 1.00 92.50 84 THR A N 1
ATOM 672 C CA . THR A 1 84 ? -5.480 -11.010 16.631 1.00 92.50 84 THR A CA 1
ATOM 673 C C . THR A 1 84 ? -4.767 -9.667 16.784 1.00 92.50 84 THR A C 1
ATOM 675 O O . THR A 1 84 ? -3.867 -9.572 17.617 1.00 92.50 84 THR A O 1
ATOM 678 N N . ILE A 1 85 ? -5.115 -8.626 16.013 1.00 91.62 85 ILE A N 1
ATOM 679 C CA . ILE A 1 85 ? -4.415 -7.328 16.081 1.00 91.62 85 ILE A CA 1
ATOM 680 C C . ILE A 1 85 ? -4.564 -6.694 17.467 1.00 91.62 85 ILE A C 1
ATOM 682 O O . ILE A 1 85 ? -3.585 -6.174 18.004 1.00 91.62 85 ILE A O 1
ATOM 686 N N . GLU A 1 86 ? -5.764 -6.736 18.047 1.00 88.31 86 GLU A N 1
ATOM 687 C CA . GLU A 1 86 ? -6.041 -6.108 19.343 1.00 88.31 86 GLU A CA 1
ATOM 688 C C . GLU A 1 86 ? -5.388 -6.900 20.491 1.00 88.31 86 GLU A C 1
ATOM 690 O O . GLU A 1 86 ? -4.670 -6.327 21.310 1.00 88.31 86 GLU A O 1
ATOM 695 N N . ASP A 1 87 ? -5.473 -8.233 20.452 1.00 90.25 87 ASP A N 1
ATOM 696 C CA . ASP A 1 87 ? -4.773 -9.113 21.399 1.00 90.25 87 ASP A CA 1
ATOM 697 C C . ASP A 1 87 ? -3.240 -8.958 21.323 1.00 90.25 87 ASP A C 1
ATOM 699 O O . ASP A 1 87 ? -2.542 -8.984 22.345 1.00 90.25 87 ASP A O 1
ATOM 703 N N . ALA A 1 88 ? -2.689 -8.797 20.113 1.00 89.38 88 ALA A N 1
ATOM 704 C CA . ALA A 1 88 ? -1.262 -8.572 19.895 1.00 89.38 88 ALA A CA 1
ATOM 705 C C . ALA A 1 88 ? -0.820 -7.184 20.377 1.00 89.38 88 ALA A C 1
ATOM 707 O O . ALA A 1 88 ? 0.254 -7.063 20.969 1.00 89.38 88 ALA A O 1
ATOM 708 N N . SER A 1 89 ? -1.651 -6.159 20.164 1.00 90.00 89 SER A N 1
ATOM 709 C CA . SER A 1 89 ? -1.460 -4.804 20.694 1.00 90.00 89 SER A CA 1
ATOM 710 C C . SER A 1 89 ? -1.305 -4.841 22.216 1.00 90.00 89 SER A C 1
ATOM 712 O O . SER A 1 89 ? -0.283 -4.394 22.742 1.00 90.00 89 SER A O 1
ATOM 714 N N . ASP A 1 90 ? -2.245 -5.479 22.917 1.00 88.62 90 ASP A N 1
ATOM 715 C CA . ASP A 1 90 ? -2.235 -5.573 24.381 1.00 88.62 90 ASP A CA 1
ATOM 716 C C . ASP A 1 90 ? -1.078 -6.429 24.917 1.00 88.62 90 ASP A C 1
ATOM 718 O O . ASP A 1 90 ? -0.429 -6.076 25.904 1.00 88.62 90 ASP A O 1
ATOM 722 N N . SER A 1 91 ? -0.779 -7.548 24.252 1.00 90.38 91 SER A N 1
ATOM 723 C CA . SER A 1 91 ? 0.259 -8.487 24.694 1.00 90.38 91 SER A CA 1
ATOM 724 C C . SER A 1 91 ? 1.678 -7.964 24.476 1.00 90.38 91 SER A C 1
ATOM 726 O O . SER A 1 91 ? 2.570 -8.235 25.282 1.00 90.38 91 SER A O 1
ATOM 728 N N . TRP A 1 92 ? 1.923 -7.266 23.363 1.00 86.31 92 TRP A N 1
ATOM 729 C CA . TRP A 1 92 ? 3.247 -6.738 23.012 1.00 86.31 92 TRP A CA 1
ATOM 730 C C . TRP A 1 92 ? 3.438 -5.287 23.461 1.00 86.31 92 TRP A C 1
ATOM 732 O O . TRP A 1 92 ? 4.547 -4.762 23.356 1.00 86.31 92 TRP A O 1
ATOM 742 N N . GLY A 1 93 ? 2.379 -4.652 23.971 1.00 84.56 93 GLY A N 1
ATOM 743 C CA . GLY A 1 93 ? 2.369 -3.241 24.335 1.00 84.56 93 GLY A CA 1
ATOM 744 C C . GLY A 1 93 ? 2.564 -2.326 23.129 1.00 84.56 93 GLY A C 1
ATOM 745 O O . GLY A 1 93 ? 3.130 -1.253 23.287 1.00 84.56 93 GLY A O 1
ATOM 746 N N . LEU A 1 94 ? 2.161 -2.758 21.928 1.00 87.06 94 LEU A N 1
ATOM 747 C CA . LEU A 1 94 ? 2.305 -1.977 20.698 1.00 87.06 94 LEU A CA 1
ATOM 748 C C . LEU A 1 94 ? 1.004 -1.266 20.341 1.00 87.06 94 LEU A C 1
ATOM 750 O O . LEU A 1 94 ? -0.063 -1.790 20.608 1.00 87.06 94 LEU A O 1
ATOM 754 N N . SER A 1 95 ? 1.064 -0.105 19.685 1.00 88.31 95 SER A N 1
ATOM 755 C CA . SER A 1 95 ? -0.157 0.566 19.225 1.00 88.31 95 SER A CA 1
ATOM 756 C C . SER A 1 95 ? -0.783 -0.180 18.039 1.00 88.31 95 SER A C 1
ATOM 758 O O . SER A 1 95 ? -0.080 -0.633 17.129 1.00 88.31 95 SER A O 1
ATOM 760 N N . VAL A 1 96 ? -2.118 -0.240 17.996 1.00 88.25 96 VAL A N 1
ATOM 761 C CA . VAL A 1 96 ? -2.875 -0.792 16.855 1.00 88.25 96 VAL A CA 1
ATOM 762 C C . VAL A 1 96 ? -2.477 -0.104 15.541 1.00 88.25 96 VAL A C 1
ATOM 764 O O . VAL A 1 96 ? -2.321 -0.770 14.515 1.00 88.25 96 VAL A O 1
ATOM 767 N N . SER A 1 97 ? -2.227 1.212 15.573 1.00 88.31 97 SER A N 1
ATOM 768 C CA . SER A 1 97 ? -1.723 1.970 14.420 1.00 88.31 97 SER A CA 1
ATOM 769 C C . SER A 1 97 ? -0.330 1.509 13.977 1.00 88.31 97 SER A C 1
ATOM 771 O O . SER A 1 97 ? -0.111 1.358 12.779 1.00 88.31 97 SER A O 1
ATOM 773 N N . PHE A 1 98 ? 0.604 1.223 14.894 1.00 90.25 98 PHE A N 1
ATOM 774 C CA . PHE A 1 98 ? 1.923 0.691 14.528 1.00 90.25 98 PHE A CA 1
ATOM 775 C C . PHE A 1 98 ? 1.812 -0.684 13.860 1.00 90.25 98 PHE A C 1
ATOM 777 O O . PHE A 1 98 ? 2.407 -0.909 12.804 1.00 90.25 98 PHE A O 1
ATOM 784 N N . ILE A 1 99 ? 1.009 -1.588 14.430 1.00 91.88 99 ILE A N 1
ATOM 785 C CA . ILE A 1 99 ? 0.787 -2.922 13.855 1.00 91.88 99 ILE A CA 1
ATOM 786 C C . ILE A 1 99 ? 0.172 -2.801 12.452 1.00 91.88 99 ILE A C 1
ATOM 788 O O . ILE A 1 99 ? 0.658 -3.422 11.508 1.00 91.88 99 ILE A O 1
ATOM 792 N N . SER A 1 100 ? -0.845 -1.955 12.292 1.00 90.88 100 SER A N 1
ATOM 793 C CA . SER A 1 100 ? -1.625 -1.856 11.053 1.00 90.88 100 SER A CA 1
ATOM 794 C C . SER A 1 100 ? -0.921 -1.087 9.931 1.00 90.88 100 SER A C 1
ATOM 796 O O . SER A 1 100 ? -1.087 -1.431 8.765 1.00 90.88 100 SER A O 1
ATOM 798 N N . ILE A 1 101 ? -0.145 -0.047 10.256 1.00 90.62 101 ILE A N 1
ATOM 799 C CA . ILE A 1 101 ? 0.483 0.848 9.265 1.00 90.62 101 ILE A CA 1
ATOM 800 C C . ILE A 1 101 ? 1.917 0.421 8.941 1.00 90.62 101 ILE A C 1
ATOM 802 O O . ILE A 1 101 ? 2.369 0.611 7.813 1.00 90.62 101 ILE A O 1
ATOM 806 N N . ILE A 1 102 ? 2.644 -0.157 9.904 1.00 92.50 102 ILE A N 1
ATOM 807 C CA . ILE A 1 102 ? 4.045 -0.552 9.715 1.00 92.50 102 ILE A CA 1
ATOM 808 C C . ILE A 1 102 ? 4.161 -2.056 9.478 1.00 92.50 102 ILE A C 1
ATOM 810 O O . ILE A 1 102 ? 4.663 -2.464 8.435 1.00 92.50 102 ILE A O 1
ATOM 814 N N . LEU A 1 103 ? 3.699 -2.895 10.410 1.00 91.06 103 LEU A N 1
ATOM 815 C CA . LEU A 1 103 ? 3.948 -4.341 10.333 1.00 91.06 103 LEU A CA 1
ATOM 816 C C . LEU A 1 103 ? 3.120 -5.031 9.244 1.00 91.06 103 LEU A C 1
ATOM 818 O O . LEU A 1 103 ? 3.670 -5.804 8.456 1.00 91.06 103 LEU A O 1
ATOM 822 N N . LEU A 1 104 ? 1.818 -4.747 9.182 1.00 91.69 104 LEU A N 1
ATOM 823 C CA . LEU A 1 104 ? 0.905 -5.423 8.261 1.00 91.69 104 LEU A CA 1
ATOM 824 C C . LEU A 1 104 ? 1.297 -5.225 6.784 1.00 91.69 104 LEU A C 1
ATOM 826 O O . LEU A 1 104 ? 1.383 -6.225 6.070 1.00 91.69 104 LEU A O 1
ATOM 830 N N . PRO A 1 105 ? 1.615 -4.000 6.311 1.00 91.81 105 PRO A N 1
ATOM 831 C CA . PRO A 1 105 ? 1.986 -3.787 4.913 1.00 91.81 105 PRO A CA 1
ATOM 832 C C . PRO A 1 105 ? 3.342 -4.397 4.550 1.00 91.81 105 PRO A C 1
ATOM 834 O O . PRO A 1 105 ? 3.519 -4.827 3.414 1.00 91.81 105 PRO A O 1
ATOM 837 N N . ILE A 1 106 ? 4.291 -4.489 5.495 1.00 91.38 106 ILE A N 1
ATOM 838 C CA . ILE A 1 106 ? 5.574 -5.170 5.249 1.00 91.38 106 ILE A CA 1
ATOM 839 C C . ILE A 1 106 ? 5.330 -6.637 4.902 1.00 91.38 106 ILE A C 1
ATOM 841 O O . ILE A 1 106 ? 5.903 -7.133 3.936 1.00 91.38 106 ILE A O 1
ATOM 845 N N . VAL A 1 107 ? 4.498 -7.328 5.687 1.00 89.88 107 VAL A N 1
ATOM 846 C CA . VAL A 1 107 ? 4.215 -8.756 5.484 1.00 89.88 107 VAL A CA 1
ATOM 847 C C . VAL A 1 107 ? 3.308 -8.964 4.272 1.00 89.88 107 VAL A C 1
ATOM 849 O O . VAL A 1 107 ? 3.596 -9.823 3.442 1.00 89.88 107 VAL A O 1
ATOM 852 N N . GLY A 1 108 ? 2.247 -8.161 4.145 1.00 88.25 108 GLY A N 1
ATOM 853 C CA . GLY A 1 108 ? 1.275 -8.263 3.054 1.00 88.25 108 GLY A CA 1
ATOM 854 C C . GLY A 1 108 ? 1.886 -8.022 1.675 1.00 88.25 108 GLY A C 1
ATOM 855 O O . GLY A 1 108 ? 1.544 -8.724 0.729 1.00 88.25 108 GLY A O 1
ATOM 856 N N . ASN A 1 109 ? 2.855 -7.106 1.585 1.00 90.81 109 ASN A N 1
ATOM 857 C CA . ASN A 1 109 ? 3.499 -6.733 0.325 1.00 90.81 109 ASN A CA 1
ATOM 858 C C . ASN A 1 109 ? 4.924 -7.308 0.202 1.00 90.81 109 ASN A C 1
ATOM 860 O O . ASN A 1 109 ? 5.700 -6.868 -0.645 1.00 90.81 109 ASN A O 1
ATOM 864 N N . ALA A 1 110 ? 5.304 -8.285 1.038 1.00 89.81 110 ALA A N 1
ATOM 865 C CA . ALA A 1 110 ? 6.671 -8.813 1.074 1.00 89.81 110 ALA A CA 1
ATOM 866 C C . ALA A 1 110 ? 7.107 -9.425 -0.267 1.00 89.81 110 ALA A C 1
ATOM 868 O O . ALA A 1 110 ? 8.251 -9.244 -0.682 1.00 89.81 110 ALA A O 1
ATOM 869 N N . ALA A 1 111 ? 6.196 -10.128 -0.947 1.00 86.62 111 ALA A N 1
ATOM 870 C CA . ALA A 1 111 ? 6.459 -10.728 -2.253 1.00 86.62 111 ALA A CA 1
ATOM 871 C C . ALA A 1 111 ? 6.721 -9.656 -3.327 1.00 86.62 111 ALA A C 1
ATOM 873 O O . ALA A 1 111 ? 7.710 -9.746 -4.053 1.00 86.62 111 ALA A O 1
ATOM 874 N N . GLU A 1 112 ? 5.900 -8.602 -3.365 1.00 84.56 112 GLU A N 1
ATOM 875 C CA . GLU A 1 112 ? 6.081 -7.465 -4.280 1.00 84.56 112 GLU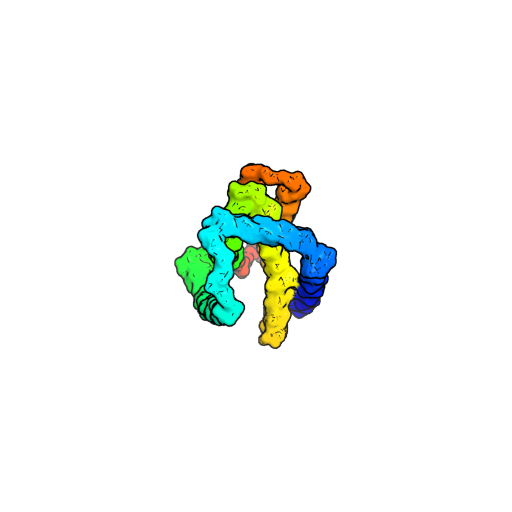 A CA 1
ATOM 876 C C . GLU A 1 112 ? 7.395 -6.722 -3.998 1.00 84.56 112 GLU A C 1
ATOM 878 O O . GLU A 1 112 ? 8.157 -6.424 -4.919 1.00 84.56 112 GLU A O 1
ATOM 883 N N . HIS A 1 113 ? 7.716 -6.477 -2.722 1.00 88.44 113 HIS A N 1
ATOM 884 C CA . HIS A 1 113 ? 8.987 -5.866 -2.328 1.00 88.44 113 HIS A CA 1
ATOM 885 C C . HIS A 1 113 ? 10.193 -6.725 -2.722 1.00 88.44 113 HIS A C 1
ATOM 887 O O . HIS A 1 113 ? 11.193 -6.187 -3.196 1.00 88.44 113 HIS A O 1
ATOM 893 N N . ALA A 1 114 ? 10.115 -8.048 -2.549 1.00 88.25 114 ALA A N 1
ATOM 894 C CA . ALA A 1 114 ? 11.179 -8.956 -2.959 1.00 88.25 114 ALA A CA 1
ATOM 895 C C . ALA A 1 114 ? 11.419 -8.876 -4.475 1.00 88.25 114 ALA A C 1
ATOM 897 O O . ALA A 1 114 ? 12.566 -8.698 -4.887 1.00 88.25 114 ALA A O 1
ATOM 898 N N . GLY A 1 115 ? 10.353 -8.907 -5.283 1.00 85.62 115 GLY A N 1
ATOM 899 C CA . GLY A 1 115 ? 10.433 -8.718 -6.735 1.00 85.62 115 GLY A CA 1
ATOM 900 C C . GLY A 1 115 ? 11.076 -7.381 -7.110 1.00 85.62 115 GLY A C 1
ATOM 901 O O . GLY A 1 115 ? 12.078 -7.344 -7.824 1.00 85.62 115 GLY A O 1
ATOM 902 N N . ALA A 1 116 ? 10.593 -6.275 -6.536 1.00 87.94 116 ALA A N 1
ATOM 903 C CA . ALA A 1 116 ? 11.138 -4.942 -6.795 1.00 87.94 116 ALA A CA 1
ATOM 904 C C . ALA A 1 116 ? 12.635 -4.824 -6.446 1.00 87.94 116 ALA A C 1
ATOM 906 O O . ALA A 1 116 ? 13.393 -4.179 -7.178 1.00 87.94 116 ALA A O 1
ATOM 907 N N . ILE A 1 117 ? 13.086 -5.456 -5.357 1.00 89.50 117 ILE A N 1
ATOM 908 C CA . ILE A 1 117 ? 14.501 -5.488 -4.959 1.00 89.50 117 ILE A CA 1
ATOM 909 C C . ILE A 1 117 ? 15.329 -6.317 -5.949 1.00 89.50 117 ILE A C 1
ATOM 911 O O . ILE A 1 117 ? 16.424 -5.895 -6.326 1.00 89.50 117 ILE A O 1
ATOM 915 N N . ILE A 1 118 ? 14.819 -7.468 -6.398 1.00 85.44 118 ILE A N 1
ATOM 916 C CA . ILE A 1 118 ? 15.484 -8.307 -7.406 1.00 85.44 118 ILE A CA 1
ATOM 917 C C . ILE A 1 118 ? 15.688 -7.509 -8.701 1.00 85.44 118 ILE A C 1
ATOM 919 O O . ILE A 1 118 ? 16.816 -7.435 -9.194 1.00 85.44 118 ILE A O 1
ATOM 923 N N . PHE A 1 119 ? 14.651 -6.833 -9.203 1.00 83.12 119 PHE A N 1
ATOM 924 C CA . PHE A 1 119 ? 14.757 -5.985 -10.397 1.00 83.12 119 PHE A CA 1
ATOM 925 C C . PHE A 1 119 ? 15.755 -4.832 -10.213 1.00 83.12 119 PHE A C 1
ATOM 927 O O . PHE A 1 119 ? 16.556 -4.541 -11.107 1.00 83.12 119 PHE A O 1
ATOM 934 N N . ALA A 1 120 ? 15.802 -4.229 -9.021 1.00 86.69 120 ALA A N 1
ATOM 935 C CA . ALA A 1 120 ? 16.788 -3.200 -8.702 1.00 86.69 120 ALA A CA 1
ATOM 936 C C . ALA A 1 120 ? 18.235 -3.736 -8.724 1.00 86.69 120 ALA A C 1
ATOM 938 O O . ALA A 1 120 ? 19.117 -3.080 -9.283 1.00 86.69 120 ALA A O 1
ATOM 939 N N . PHE A 1 121 ? 18.497 -4.935 -8.182 1.00 86.19 121 PHE A N 1
ATOM 940 C CA . PHE A 1 121 ? 19.828 -5.566 -8.226 1.00 86.19 121 PHE A CA 1
ATOM 941 C C . PHE A 1 121 ? 20.299 -5.882 -9.644 1.00 86.19 121 PHE A C 1
ATOM 943 O O . PHE A 1 121 ? 21.501 -5.911 -9.908 1.00 86.19 121 PHE A O 1
ATOM 950 N N . LYS A 1 122 ? 19.357 -6.089 -10.561 1.00 83.50 122 LYS A N 1
ATOM 951 C CA . LYS A 1 122 ? 19.625 -6.373 -11.974 1.00 83.50 122 LYS A CA 1
ATOM 952 C C . LYS A 1 122 ? 19.628 -5.107 -12.834 1.00 83.50 122 LYS A C 1
ATOM 954 O O . LYS A 1 122 ? 19.596 -5.173 -14.057 1.00 83.50 122 LYS A O 1
ATOM 959 N N . ASN A 1 123 ? 19.760 -3.949 -12.180 1.00 84.50 123 ASN A N 1
ATOM 960 C CA . ASN A 1 123 ? 19.912 -2.634 -12.794 1.00 84.50 123 ASN A CA 1
ATOM 961 C C . ASN A 1 123 ? 18.702 -2.202 -13.647 1.00 84.50 123 ASN A C 1
ATOM 963 O O . ASN A 1 123 ? 18.838 -1.372 -14.544 1.00 84.50 123 ASN A O 1
ATOM 967 N N . LYS A 1 124 ? 17.514 -2.739 -13.345 1.00 82.69 124 LYS A N 1
ATOM 968 C CA . LYS A 1 124 ? 16.231 -2.378 -13.958 1.00 82.69 124 LYS A CA 1
ATOM 969 C C . LYS A 1 124 ? 15.413 -1.531 -12.980 1.00 82.69 124 LYS A C 1
ATOM 971 O O . LYS A 1 124 ? 14.413 -1.959 -12.408 1.00 82.69 124 LYS A O 1
ATOM 976 N N . LEU A 1 125 ? 15.887 -0.314 -12.724 1.00 84.19 125 LEU A N 1
ATOM 977 C CA . LEU A 1 125 ? 15.258 0.564 -11.734 1.00 84.19 125 LEU A CA 1
ATOM 978 C C . LEU A 1 125 ? 13.893 1.098 -12.172 1.00 84.19 125 LEU A C 1
ATOM 980 O O . LEU A 1 125 ? 13.036 1.279 -11.315 1.00 84.19 125 LEU A O 1
ATOM 984 N N . ASP A 1 126 ? 13.668 1.298 -13.468 1.00 84.50 126 ASP A N 1
ATOM 985 C CA . ASP A 1 126 ? 12.376 1.767 -13.983 1.00 84.50 126 ASP A CA 1
ATOM 986 C C . ASP A 1 126 ? 11.258 0.747 -13.715 1.00 84.50 126 ASP A C 1
ATOM 988 O O . ASP A 1 126 ? 10.166 1.120 -13.286 1.00 84.50 126 ASP A O 1
ATOM 992 N N . ILE A 1 127 ? 11.576 -0.545 -13.858 1.00 83.38 127 ILE A N 1
ATOM 993 C CA . ILE A 1 127 ? 10.720 -1.681 -13.489 1.00 83.38 127 ILE A CA 1
ATOM 994 C C . ILE A 1 127 ? 10.421 -1.661 -11.989 1.00 83.38 127 ILE A C 1
ATOM 996 O O . ILE A 1 127 ? 9.264 -1.608 -11.579 1.00 83.38 127 ILE A O 1
ATOM 1000 N N . SER A 1 128 ? 11.472 -1.628 -11.163 1.00 88.00 128 SER A N 1
ATOM 1001 C CA . SER A 1 128 ? 11.356 -1.616 -9.699 1.00 88.00 128 SER A CA 1
ATOM 1002 C C . SER A 1 128 ? 10.478 -0.460 -9.196 1.00 88.00 128 SER A C 1
ATOM 1004 O O . SER A 1 128 ? 9.592 -0.647 -8.358 1.00 88.00 128 SER A O 1
ATOM 1006 N N . LEU A 1 129 ? 10.675 0.739 -9.757 1.00 88.38 129 LEU A N 1
ATOM 1007 C CA . LEU A 1 129 ? 9.865 1.916 -9.456 1.00 88.38 129 LEU A CA 1
ATOM 1008 C C . LEU A 1 129 ? 8.436 1.788 -9.989 1.00 88.38 129 LEU A C 1
ATOM 1010 O O . LEU A 1 129 ? 7.513 2.241 -9.318 1.00 88.38 129 LEU A O 1
ATOM 1014 N N . GLY A 1 130 ? 8.241 1.164 -11.152 1.00 86.62 130 GLY A N 1
ATOM 1015 C CA . GLY A 1 130 ? 6.923 0.871 -11.711 1.00 86.62 130 GLY A CA 1
ATOM 1016 C C . GLY A 1 130 ? 6.093 -0.039 -10.811 1.00 86.62 130 GLY A C 1
ATOM 1017 O O . GLY A 1 130 ? 4.950 0.301 -10.511 1.00 86.62 130 GLY A O 1
ATOM 1018 N N . VAL A 1 131 ? 6.685 -1.127 -10.303 1.00 87.25 131 VAL A N 1
ATOM 1019 C CA . VAL A 1 131 ? 6.041 -2.037 -9.338 1.00 87.25 131 VAL A CA 1
ATOM 1020 C C . VAL A 1 131 ? 5.633 -1.273 -8.073 1.00 87.25 131 VAL A C 1
ATOM 1022 O O . VAL A 1 131 ? 4.467 -1.300 -7.674 1.00 87.25 131 VAL A O 1
ATOM 1025 N N . ALA A 1 132 ? 6.561 -0.516 -7.476 1.00 89.56 132 ALA A N 1
ATOM 1026 C CA . ALA A 1 132 ? 6.301 0.213 -6.233 1.00 89.56 132 ALA A CA 1
ATOM 1027 C C . ALA A 1 132 ? 5.260 1.341 -6.396 1.00 89.56 132 ALA A C 1
ATOM 1029 O O . ALA A 1 132 ? 4.314 1.444 -5.610 1.00 89.56 132 ALA A O 1
ATOM 1030 N N . LEU A 1 133 ? 5.409 2.197 -7.414 1.00 89.25 133 LEU A N 1
ATOM 1031 C CA . LEU A 1 133 ? 4.499 3.322 -7.663 1.00 89.25 133 LEU A CA 1
ATOM 1032 C C . LEU A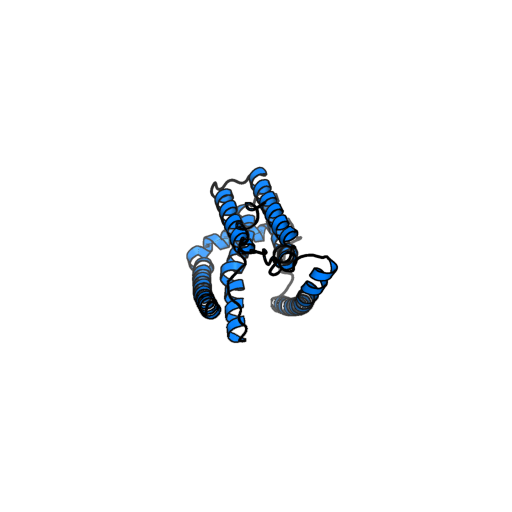 1 133 ? 3.129 2.851 -8.164 1.00 89.25 133 LEU A C 1
ATOM 1034 O O . LEU A 1 133 ? 2.117 3.467 -7.823 1.00 89.25 133 LEU A O 1
ATOM 1038 N N . GLY A 1 134 ? 3.083 1.766 -8.940 1.00 89.31 134 GLY A N 1
ATOM 1039 C CA . GLY A 1 134 ? 1.849 1.126 -9.390 1.00 89.31 134 GLY A CA 1
ATOM 1040 C C . GLY A 1 134 ? 1.022 0.604 -8.217 1.00 89.31 134 GLY A C 1
ATOM 1041 O O . GLY A 1 134 ? -0.137 0.999 -8.072 1.00 89.31 134 GLY A O 1
ATOM 1042 N N . SER A 1 135 ? 1.644 -0.184 -7.330 1.00 91.06 135 SER A N 1
ATOM 1043 C CA . SER A 1 135 ? 1.012 -0.704 -6.106 1.00 91.06 135 SER A CA 1
ATOM 1044 C C . SER A 1 135 ? 0.510 0.440 -5.207 1.00 91.06 135 SER A C 1
ATOM 1046 O O . SER A 1 135 ? -0.668 0.487 -4.840 1.00 91.06 135 SER A O 1
ATOM 1048 N N . ALA A 1 136 ? 1.332 1.473 -4.966 1.00 92.56 136 ALA A N 1
ATOM 1049 C CA . ALA A 1 136 ? 0.923 2.650 -4.190 1.00 92.56 136 ALA A CA 1
ATOM 1050 C C . ALA A 1 136 ? -0.259 3.418 -4.821 1.00 92.56 136 ALA A C 1
ATOM 1052 O O . ALA A 1 136 ? -1.184 3.842 -4.119 1.00 92.56 136 ALA A O 1
ATOM 1053 N N . THR A 1 137 ? -0.261 3.578 -6.149 1.00 92.12 137 THR A N 1
ATOM 1054 C CA . THR A 1 137 ? -1.346 4.242 -6.892 1.00 92.12 137 THR A CA 1
ATOM 1055 C C . THR A 1 137 ? -2.642 3.438 -6.814 1.00 92.12 137 THR A C 1
ATOM 1057 O O . THR A 1 137 ? -3.709 4.018 -6.604 1.00 92.12 137 THR A O 1
ATOM 1060 N N . GLN A 1 138 ? -2.561 2.109 -6.925 1.00 93.19 138 GLN A N 1
ATOM 1061 C CA . GLN A 1 138 ? -3.709 1.213 -6.804 1.00 93.19 138 GLN A CA 1
ATOM 1062 C C . GLN A 1 138 ? -4.310 1.257 -5.395 1.00 93.19 138 GLN A C 1
ATOM 1064 O O . GLN A 1 138 ? -5.524 1.413 -5.250 1.00 93.19 138 GLN A O 1
ATOM 1069 N N . ILE A 1 139 ? -3.484 1.184 -4.349 1.00 93.25 139 ILE A N 1
ATOM 1070 C CA . ILE A 1 139 ? -3.970 1.268 -2.966 1.00 93.25 139 ILE A CA 1
ATOM 1071 C C . ILE A 1 139 ? -4.668 2.616 -2.729 1.00 93.25 139 ILE A C 1
ATOM 1073 O O . ILE A 1 139 ? -5.787 2.655 -2.213 1.00 93.25 139 ILE A O 1
ATOM 1077 N N . SER A 1 140 ? -4.039 3.713 -3.159 1.00 93.38 140 SER A N 1
ATOM 1078 C CA . SER A 1 140 ? -4.530 5.074 -2.932 1.00 93.38 140 SER A CA 1
ATOM 1079 C C . SER A 1 140 ? -5.806 5.396 -3.714 1.00 93.38 140 SER A C 1
ATOM 1081 O O . SER A 1 140 ? -6.766 5.890 -3.132 1.00 93.38 140 SER A O 1
ATOM 1083 N N . LEU A 1 141 ? -5.851 5.115 -5.021 1.00 94.31 141 LEU A N 1
ATOM 1084 C CA . LEU A 1 141 ? -6.951 5.550 -5.894 1.00 94.31 141 LEU A CA 1
ATOM 1085 C C . LEU A 1 141 ? -8.076 4.521 -6.049 1.00 94.31 141 LEU A C 1
ATOM 1087 O O . LEU A 1 141 ? -9.186 4.901 -6.424 1.00 94.31 141 LEU A O 1
ATOM 1091 N N . PHE A 1 142 ? -7.814 3.245 -5.758 1.00 95.62 142 PHE A N 1
ATOM 1092 C CA . PHE A 1 142 ? -8.802 2.177 -5.889 1.00 95.62 142 PHE A CA 1
ATOM 1093 C C . PHE A 1 142 ? -9.176 1.565 -4.543 1.00 95.62 142 PHE A C 1
ATOM 1095 O O . PHE A 1 142 ? -10.326 1.695 -4.130 1.00 95.62 142 PHE A O 1
ATOM 1102 N N . VAL A 1 143 ? -8.228 0.937 -3.842 1.00 94.62 143 VAL A N 1
ATOM 1103 C CA . VAL A 1 143 ? -8.532 0.114 -2.657 1.00 94.62 143 VAL A CA 1
ATOM 1104 C C . VAL A 1 143 ? -9.146 0.947 -1.532 1.00 94.62 143 VAL A C 1
ATOM 1106 O O . VAL A 1 143 ? -10.224 0.617 -1.041 1.00 94.62 143 VAL A O 1
ATOM 1109 N N . VAL A 1 144 ? -8.508 2.055 -1.144 1.00 94.62 144 VAL A N 1
ATOM 1110 C CA . VAL A 1 144 ? -8.985 2.909 -0.044 1.00 94.62 144 VAL A CA 1
ATOM 1111 C C . VAL A 1 144 ? -10.359 3.542 -0.354 1.00 94.62 144 VAL A C 1
ATOM 1113 O O . VAL A 1 144 ? -11.282 3.377 0.449 1.00 94.62 144 VAL A O 1
ATOM 1116 N N . PRO A 1 145 ? -10.572 4.202 -1.511 1.00 95.00 145 PRO A N 1
ATOM 1117 C CA . PRO A 1 145 ? -11.879 4.731 -1.899 1.00 95.00 145 PRO A CA 1
ATOM 1118 C C . PRO A 1 145 ? -12.969 3.665 -2.014 1.00 95.00 145 PRO A C 1
ATOM 1120 O O . PRO A 1 145 ? -14.103 3.899 -1.590 1.00 95.00 145 PRO A O 1
ATOM 1123 N N . LEU A 1 146 ? -12.647 2.489 -2.564 1.00 96.12 146 LEU A N 1
ATOM 1124 C CA . LEU A 1 146 ? -13.599 1.388 -2.680 1.00 96.12 146 LEU A CA 1
ATOM 1125 C C . LEU A 1 146 ? -14.053 0.914 -1.297 1.00 96.12 146 LEU A C 1
ATOM 1127 O O . LEU A 1 146 ? -15.255 0.748 -1.089 1.00 96.12 146 LEU A O 1
ATOM 1131 N N . SER A 1 147 ? -13.133 0.787 -0.338 1.00 94.56 147 SER A N 1
ATOM 1132 C CA . SER A 1 147 ? -13.454 0.436 1.051 1.00 94.56 147 SER A CA 1
ATOM 1133 C C . SER A 1 147 ? -14.433 1.427 1.690 1.00 94.56 147 SER A C 1
ATOM 1135 O O . SER A 1 147 ? -15.398 1.005 2.327 1.00 94.56 147 SER A O 1
ATOM 1137 N N . VAL A 1 148 ? -14.277 2.735 1.445 1.00 95.12 148 VAL A N 1
ATOM 1138 C CA . VAL A 1 148 ? -15.217 3.764 1.939 1.00 95.12 148 VAL A CA 1
ATOM 1139 C C . VAL A 1 148 ? -16.613 3.599 1.326 1.00 95.12 148 VAL A C 1
ATOM 1141 O O . VAL A 1 148 ? -17.621 3.746 2.023 1.00 95.12 148 VAL A O 1
ATOM 1144 N N . ILE A 1 149 ? -16.702 3.278 0.032 1.00 94.50 149 ILE A N 1
ATOM 1145 C CA . ILE A 1 149 ? -17.987 3.041 -0.645 1.00 94.50 149 ILE A CA 1
ATOM 1146 C C . ILE A 1 149 ? -18.650 1.754 -0.146 1.00 94.50 149 ILE A C 1
ATOM 1148 O O . ILE A 1 149 ? -19.845 1.766 0.152 1.00 94.50 149 ILE A O 1
ATOM 1152 N N . VAL A 1 150 ? -17.894 0.664 0.003 1.00 95.25 150 VAL A N 1
ATOM 1153 C CA . VAL A 1 150 ? -18.403 -0.602 0.553 1.00 95.25 150 VAL A CA 1
ATOM 1154 C C . VAL A 1 150 ? -18.908 -0.396 1.982 1.00 95.25 150 VAL A C 1
ATOM 1156 O O . VAL A 1 150 ? -20.039 -0.774 2.291 1.00 95.25 150 VAL A O 1
ATOM 1159 N N . ALA A 1 151 ? -18.142 0.294 2.830 1.00 93.06 151 ALA A N 1
ATOM 1160 C CA . ALA A 1 151 ? -18.566 0.649 4.181 1.00 93.06 151 ALA A CA 1
ATOM 1161 C C . ALA A 1 151 ? -19.851 1.493 4.178 1.00 93.06 151 ALA A C 1
ATOM 1163 O O . ALA A 1 151 ? -20.749 1.259 4.989 1.00 93.06 151 ALA A O 1
ATOM 1164 N N . TRP A 1 152 ? -19.991 2.429 3.231 1.00 92.62 152 TRP A N 1
ATOM 1165 C CA . TRP A 1 152 ? -21.212 3.219 3.083 1.00 92.62 152 TRP A CA 1
ATOM 1166 C C . TRP A 1 152 ? -22.432 2.350 2.734 1.00 92.62 152 TRP A C 1
ATOM 1168 O O . TRP A 1 152 ? -23.490 2.548 3.336 1.00 92.62 152 TRP A O 1
ATOM 1178 N N . ILE A 1 153 ? -22.287 1.370 1.836 1.00 93.94 153 ILE A N 1
ATOM 1179 C CA . ILE A 1 153 ? -23.358 0.420 1.480 1.00 93.94 153 ILE A CA 1
ATOM 1180 C C . ILE A 1 153 ? -23.754 -0.437 2.692 1.00 93.94 153 ILE A C 1
ATOM 1182 O O . ILE A 1 153 ? -24.941 -0.661 2.923 1.00 93.94 153 ILE A O 1
ATOM 1186 N N . LEU A 1 154 ? -22.778 -0.856 3.501 1.00 92.62 154 LEU A N 1
ATOM 1187 C CA . LEU A 1 154 ? -22.987 -1.639 4.725 1.00 92.62 154 LEU A CA 1
ATOM 1188 C C . LEU A 1 154 ? -23.507 -0.808 5.915 1.00 92.62 154 LEU A C 1
ATOM 1190 O O . LEU A 1 154 ? -23.774 -1.354 6.982 1.00 92.62 154 LEU A O 1
ATOM 1194 N N . GLY A 1 155 ? -23.656 0.512 5.764 1.00 88.31 155 GLY A N 1
ATOM 1195 C CA . GLY A 1 155 ? -24.101 1.408 6.837 1.00 88.31 155 GLY A CA 1
ATOM 1196 C C . GLY A 1 155 ? -23.032 1.720 7.893 1.00 88.31 155 GLY A C 1
ATOM 1197 O O . GLY A 1 155 ? -23.337 2.364 8.901 1.00 88.31 155 GLY A O 1
ATOM 1198 N N . ILE A 1 156 ? -21.781 1.320 7.657 1.00 89.69 156 ILE A N 1
ATOM 1199 C CA . ILE A 1 156 ? -20.630 1.582 8.522 1.00 89.69 156 ILE A CA 1
ATOM 1200 C C . ILE A 1 156 ? -20.091 2.987 8.218 1.00 89.69 156 ILE A C 1
ATOM 1202 O O . ILE A 1 156 ? -19.979 3.423 7.070 1.00 89.69 156 ILE A O 1
ATOM 1206 N N . LYS A 1 157 ? -19.781 3.748 9.270 1.00 88.50 157 LYS A N 1
ATOM 1207 C CA . LYS A 1 157 ? -19.271 5.121 9.156 1.00 88.50 157 LYS A CA 1
ATOM 1208 C C . LYS A 1 157 ? -17.749 5.115 9.011 1.00 88.50 157 LYS A C 1
ATOM 1210 O O . LYS A 1 157 ? -17.055 5.486 9.945 1.00 88.50 157 LYS A O 1
ATOM 1215 N N . MET A 1 158 ? -17.261 4.697 7.847 1.00 88.31 158 MET A N 1
ATOM 1216 C CA . MET A 1 158 ? -15.860 4.873 7.458 1.00 88.31 158 MET A CA 1
ATOM 1217 C C . MET A 1 158 ? -15.686 6.236 6.780 1.00 88.31 158 MET A C 1
ATOM 1219 O O . MET A 1 158 ? -16.472 6.599 5.898 1.00 88.31 158 MET A O 1
ATOM 1223 N N . ASP A 1 159 ? -14.673 6.991 7.188 1.00 91.62 159 ASP A N 1
ATOM 1224 C CA . ASP A 1 159 ? -14.266 8.241 6.555 1.00 91.62 159 ASP A CA 1
ATOM 1225 C C . ASP A 1 159 ? -12.761 8.227 6.232 1.00 91.62 159 ASP A C 1
ATOM 1227 O O . ASP A 1 159 ? -12.047 7.283 6.557 1.00 91.62 159 ASP A O 1
ATOM 1231 N N . LEU A 1 160 ? -12.308 9.244 5.499 1.00 89.06 160 LEU A N 1
ATOM 1232 C CA . LEU A 1 160 ? -10.906 9.440 5.098 1.00 89.06 160 LEU A CA 1
ATOM 1233 C C . LEU A 1 160 ? -10.185 10.388 6.072 1.00 89.06 160 LEU A C 1
ATOM 1235 O O . LEU A 1 160 ? -9.304 11.145 5.665 1.00 89.06 160 LEU A O 1
ATOM 1239 N N . ASN A 1 161 ? -10.624 10.440 7.331 1.00 89.19 161 ASN A N 1
ATOM 1240 C CA . ASN A 1 161 ? -10.057 11.330 8.334 1.00 89.19 161 ASN A CA 1
ATOM 1241 C C . ASN A 1 161 ? -8.953 10.611 9.116 1.00 89.19 161 ASN A C 1
ATOM 1243 O O . ASN A 1 161 ? -9.174 10.118 10.221 1.00 89.19 161 ASN A O 1
ATOM 1247 N N . PHE A 1 162 ? -7.766 10.559 8.519 1.00 86.44 162 PHE A N 1
ATOM 1248 C CA . PHE A 1 162 ? -6.564 10.032 9.160 1.00 86.44 162 PHE A CA 1
ATOM 1249 C C . PHE A 1 162 ? -6.098 10.937 10.306 1.00 86.44 162 PHE A C 1
ATOM 1251 O O . PHE A 1 162 ? -6.347 12.147 10.314 1.00 86.44 162 PHE A O 1
ATOM 1258 N N . ASN A 1 163 ? -5.370 10.366 11.265 1.00 87.62 163 ASN A N 1
ATOM 1259 C CA . ASN A 1 163 ? -4.760 11.146 12.339 1.00 87.62 163 ASN A CA 1
ATOM 1260 C C . ASN A 1 163 ? -3.727 12.147 11.769 1.00 87.62 163 ASN A C 1
ATOM 1262 O O . ASN A 1 163 ? -3.227 11.998 10.649 1.00 87.62 163 ASN A O 1
ATOM 1266 N N . ILE A 1 164 ? -3.371 13.182 12.534 1.00 88.62 164 ILE A N 1
ATOM 1267 C CA . ILE A 1 164 ? -2.384 14.185 12.113 1.00 88.62 164 ILE A CA 1
ATOM 1268 C C . ILE A 1 164 ? -1.019 13.549 11.837 1.00 88.62 164 ILE A C 1
ATOM 1270 O O . ILE A 1 164 ? -0.359 13.931 10.872 1.00 88.62 164 ILE A O 1
ATOM 1274 N N . LEU A 1 165 ? -0.619 12.553 12.634 1.00 89.31 165 LEU A N 1
ATOM 1275 C CA . LEU A 1 165 ? 0.635 11.820 12.455 1.00 89.31 165 LEU A CA 1
ATOM 1276 C C . LEU A 1 165 ? 0.603 10.989 11.163 1.00 89.31 165 LEU A C 1
ATOM 1278 O O . LEU A 1 165 ? 1.540 11.048 10.367 1.00 89.31 165 LEU A O 1
ATOM 1282 N N . GLU A 1 166 ? -0.503 10.297 10.895 1.00 90.75 166 GLU A N 1
ATOM 1283 C CA . GLU A 1 166 ? -0.729 9.509 9.673 1.00 90.75 166 GLU A CA 1
ATOM 1284 C C . GLU A 1 166 ? -0.724 10.388 8.419 1.00 90.75 166 GLU A C 1
ATOM 1286 O O . GLU A 1 166 ? 0.011 10.132 7.468 1.00 90.75 166 GLU A O 1
ATOM 1291 N N . THR A 1 167 ? -1.473 11.491 8.444 1.00 92.00 167 THR A N 1
ATOM 1292 C CA . THR A 1 167 ? -1.544 12.434 7.321 1.00 92.00 167 THR A CA 1
ATOM 1293 C C . THR A 1 167 ? -0.190 13.097 7.065 1.00 92.00 167 THR A C 1
ATOM 1295 O O . THR A 1 167 ? 0.243 13.212 5.917 1.00 92.00 167 THR A O 1
ATOM 1298 N N . SER A 1 168 ? 0.505 13.523 8.126 1.00 92.56 168 SER A N 1
ATOM 1299 C CA . SER A 1 168 ? 1.795 14.212 8.008 1.00 92.56 168 SER A CA 1
ATOM 1300 C C . SER A 1 168 ? 2.901 13.273 7.533 1.00 92.56 168 SER A C 1
ATOM 1302 O O . SER A 1 168 ? 3.704 13.665 6.691 1.00 92.56 168 SER A O 1
ATOM 1304 N N . SER A 1 169 ? 2.938 12.035 8.035 1.00 93.81 169 SER A N 1
ATOM 1305 C CA . SER A 1 169 ? 3.919 11.032 7.605 1.00 93.81 169 SER A CA 1
ATOM 1306 C C . SER A 1 169 ? 3.700 10.609 6.153 1.00 93.81 169 SER A C 1
ATOM 1308 O O . SER A 1 169 ? 4.670 10.555 5.399 1.00 93.81 169 SER A O 1
ATOM 1310 N N . LEU A 1 170 ? 2.447 10.418 5.723 1.00 93.56 170 LEU A N 1
ATOM 1311 C CA . LEU A 1 170 ? 2.115 10.150 4.323 1.00 93.56 170 LEU A CA 1
ATOM 1312 C C . LEU A 1 170 ? 2.539 11.311 3.411 1.00 93.56 170 LEU A C 1
ATOM 1314 O O . LEU A 1 170 ? 3.195 11.094 2.393 1.00 93.56 170 LEU A O 1
ATOM 1318 N N . ALA A 1 171 ? 2.213 12.552 3.786 1.00 95.06 171 ALA A N 1
ATOM 1319 C CA . ALA A 1 171 ? 2.602 13.733 3.017 1.00 95.06 171 ALA A CA 1
ATOM 1320 C C . ALA A 1 171 ? 4.130 13.870 2.913 1.00 95.06 171 ALA A C 1
ATOM 1322 O O . ALA A 1 171 ? 4.659 14.117 1.828 1.00 95.06 171 ALA A O 1
ATOM 1323 N N . LEU A 1 172 ? 4.848 13.664 4.021 1.00 94.94 172 LEU A N 1
ATOM 1324 C CA . LEU A 1 172 ? 6.307 13.701 4.059 1.00 94.94 172 LEU A CA 1
ATOM 1325 C C . LEU A 1 172 ? 6.925 12.596 3.189 1.00 94.94 172 LEU A C 1
ATOM 1327 O O . LEU A 1 172 ? 7.849 12.875 2.425 1.00 94.94 172 LEU A O 1
ATOM 1331 N N . ALA A 1 173 ? 6.383 11.376 3.239 1.00 94.69 173 ALA A N 1
ATOM 1332 C CA . ALA A 1 173 ? 6.826 10.262 2.406 1.00 94.69 173 ALA A CA 1
ATOM 1333 C C . ALA A 1 173 ? 6.656 10.567 0.909 1.00 94.69 173 ALA A C 1
ATOM 1335 O O . ALA A 1 173 ? 7.590 10.354 0.135 1.00 94.69 173 ALA A O 1
ATOM 1336 N N . ILE A 1 174 ? 5.512 11.132 0.504 1.00 94.31 174 ILE A N 1
ATOM 1337 C CA . ILE A 1 174 ? 5.261 11.539 -0.889 1.00 94.31 174 ILE A CA 1
ATOM 1338 C C . ILE A 1 174 ? 6.251 12.624 -1.321 1.00 94.31 174 ILE A C 1
ATOM 1340 O O . ILE A 1 174 ? 6.865 12.502 -2.378 1.00 94.31 174 ILE A O 1
ATOM 1344 N N . ILE A 1 175 ? 6.440 13.664 -0.504 1.00 94.94 175 ILE A N 1
ATOM 1345 C CA . ILE A 1 175 ? 7.331 14.787 -0.823 1.00 94.94 175 ILE A CA 1
ATOM 1346 C C . ILE A 1 175 ? 8.779 14.310 -0.979 1.00 94.94 175 ILE A C 1
ATOM 1348 O O . ILE A 1 175 ? 9.416 14.602 -1.990 1.00 94.94 175 ILE A O 1
ATOM 1352 N N . ILE A 1 176 ? 9.304 13.559 -0.007 1.00 94.06 176 ILE A N 1
ATOM 1353 C CA . ILE A 1 176 ? 10.691 13.075 -0.038 1.00 94.06 176 ILE A CA 1
ATOM 1354 C C . ILE A 1 176 ? 10.902 12.123 -1.217 1.00 94.06 176 ILE A C 1
ATOM 1356 O O . ILE A 1 176 ? 11.912 12.230 -1.915 1.00 94.06 176 ILE A O 1
ATOM 1360 N N . THR A 1 177 ? 9.948 11.227 -1.475 1.00 92.56 177 THR A N 1
ATOM 1361 C CA . THR A 1 177 ? 10.025 10.296 -2.608 1.00 92.56 177 THR A CA 1
ATOM 1362 C C . THR A 1 177 ? 10.009 11.053 -3.935 1.00 92.56 177 THR A C 1
ATOM 1364 O O . THR A 1 177 ? 10.875 10.818 -4.775 1.00 92.56 177 THR A O 1
ATOM 1367 N N . ALA A 1 178 ? 9.109 12.027 -4.102 1.00 91.69 178 ALA A N 1
ATOM 1368 C CA . ALA A 1 178 ? 9.033 12.849 -5.308 1.00 91.69 178 ALA A CA 1
ATOM 1369 C C . ALA A 1 178 ? 10.340 13.613 -5.571 1.00 91.69 178 ALA A C 1
ATOM 1371 O O . ALA A 1 178 ? 10.864 13.557 -6.681 1.00 91.69 178 ALA A O 1
ATOM 1372 N N . PHE A 1 179 ? 10.912 14.260 -4.548 1.00 91.12 179 PHE A N 1
ATOM 1373 C CA . PHE A 1 179 ? 12.201 14.948 -4.678 1.00 91.12 179 PHE A CA 1
ATOM 1374 C C . PHE A 1 179 ? 13.354 13.990 -4.981 1.00 91.12 179 PHE A C 1
ATOM 1376 O O . PHE A 1 179 ? 14.241 14.317 -5.764 1.00 91.12 179 PHE A O 1
ATOM 1383 N N . THR A 1 180 ? 13.347 12.794 -4.392 1.00 90.06 180 THR A N 1
ATOM 1384 C CA . THR A 1 180 ? 14.414 11.809 -4.611 1.00 90.06 180 THR A CA 1
ATOM 1385 C C . THR A 1 180 ? 14.414 11.287 -6.051 1.00 90.06 180 THR A C 1
ATOM 1387 O O . THR A 1 180 ? 15.490 11.098 -6.635 1.00 90.06 180 THR A O 1
ATOM 1390 N N . LEU A 1 181 ? 13.219 11.098 -6.624 1.00 87.44 181 LEU A N 1
ATOM 1391 C CA . LEU A 1 181 ? 13.002 10.577 -7.977 1.00 87.44 181 LEU A CA 1
ATOM 1392 C C . LEU A 1 181 ? 13.096 11.642 -9.082 1.00 87.44 181 LEU A C 1
ATOM 1394 O O . LEU A 1 181 ? 13.323 11.286 -10.236 1.00 87.44 181 LEU A O 1
ATOM 1398 N N . GLN A 1 182 ? 12.970 12.933 -8.756 1.00 87.12 182 GLN A N 1
ATOM 1399 C CA . GLN A 1 182 ? 12.903 14.018 -9.745 1.00 87.12 182 GLN A CA 1
ATOM 1400 C C . GLN A 1 182 ? 14.129 14.100 -10.671 1.00 87.12 182 GLN A C 1
ATOM 1402 O O . GLN A 1 182 ? 13.985 14.436 -11.845 1.00 87.12 182 GLN A O 1
ATOM 1407 N N . ASP A 1 183 ? 15.324 13.775 -10.171 1.00 81.81 183 ASP A N 1
ATOM 1408 C CA . ASP A 1 183 ? 16.561 13.876 -10.960 1.00 81.81 183 ASP A CA 1
ATOM 1409 C C . ASP A 1 183 ? 16.770 12.706 -11.939 1.00 81.81 183 ASP A C 1
ATOM 1411 O O . ASP A 1 183 ? 17.786 12.676 -12.632 1.00 81.81 183 ASP A O 1
ATOM 1415 N N . GLY A 1 184 ? 15.896 11.690 -11.938 1.00 76.88 184 GLY A N 1
ATOM 1416 C CA . GLY A 1 184 ? 16.019 10.504 -12.800 1.00 76.88 184 GLY A CA 1
ATOM 1417 C C . GLY A 1 184 ? 17.274 9.649 -12.561 1.00 76.88 184 GLY A C 1
ATOM 1418 O O . GLY A 1 184 ? 17.574 8.755 -13.344 1.00 76.88 184 GLY A O 1
ATOM 1419 N N . THR A 1 185 ? 18.032 9.915 -11.493 1.00 81.94 185 THR A N 1
ATOM 1420 C CA . THR A 1 185 ? 19.260 9.193 -11.136 1.00 81.94 185 THR A CA 1
ATOM 1421 C C . THR A 1 185 ? 19.107 8.496 -9.793 1.00 81.94 185 THR A C 1
ATOM 1423 O O . THR A 1 185 ? 18.623 9.089 -8.823 1.00 81.94 185 THR A O 1
ATOM 1426 N N . SER A 1 186 ? 19.587 7.256 -9.708 1.00 81.12 186 SER A N 1
ATOM 1427 C CA . SER A 1 186 ? 19.580 6.463 -8.481 1.00 81.12 186 SER A CA 1
ATOM 1428 C C . SER A 1 186 ? 20.998 6.209 -7.989 1.00 81.12 186 SER A C 1
ATOM 1430 O O . SER A 1 186 ? 21.892 5.854 -8.752 1.00 81.12 186 SER A O 1
ATOM 1432 N N . HIS A 1 187 ? 21.195 6.408 -6.690 1.00 86.94 187 HIS A N 1
ATOM 1433 C CA . HIS A 1 187 ? 22.456 6.165 -6.003 1.00 86.94 187 HIS A CA 1
ATOM 1434 C C . HIS A 1 187 ? 22.143 5.511 -4.661 1.00 86.94 187 HIS A C 1
ATOM 1436 O O . HIS A 1 187 ? 21.110 5.807 -4.056 1.00 86.94 187 HIS A O 1
ATOM 1442 N N . TYR A 1 188 ? 23.066 4.703 -4.138 1.00 88.88 188 TYR A N 1
ATOM 1443 C CA . TYR A 1 188 ? 22.886 4.044 -2.839 1.00 88.88 188 TYR A CA 1
ATOM 1444 C C . TYR A 1 188 ? 22.548 5.040 -1.714 1.00 88.88 188 TYR A C 1
ATOM 1446 O O . TYR A 1 188 ? 21.774 4.720 -0.820 1.00 88.88 188 TYR A O 1
ATOM 1454 N N . MET A 1 189 ? 23.076 6.270 -1.785 1.00 89.00 189 MET A N 1
ATOM 1455 C CA . MET A 1 189 ? 22.802 7.313 -0.797 1.00 89.00 189 MET A CA 1
ATOM 1456 C C . MET A 1 189 ? 21.339 7.777 -0.828 1.00 89.00 189 MET A C 1
ATOM 1458 O O . MET A 1 189 ? 20.745 7.981 0.225 1.00 89.00 189 MET A O 1
ATOM 1462 N N . LYS A 1 190 ? 20.732 7.894 -2.018 1.00 89.25 190 LYS A N 1
ATOM 1463 C CA . LYS A 1 190 ? 19.308 8.233 -2.167 1.00 89.25 190 LYS A CA 1
ATOM 1464 C C . LYS A 1 190 ? 18.421 7.134 -1.572 1.00 89.25 190 LYS A C 1
ATOM 1466 O O . LYS A 1 190 ? 17.514 7.431 -0.801 1.00 89.25 190 LYS A O 1
ATOM 1471 N N . GLY A 1 191 ? 18.744 5.871 -1.859 1.00 90.38 191 GLY A N 1
ATOM 1472 C CA . GLY A 1 191 ? 18.058 4.719 -1.263 1.00 90.38 191 GLY A CA 1
ATOM 1473 C C . GLY A 1 191 ? 18.203 4.665 0.262 1.00 90.38 191 GLY A C 1
ATOM 1474 O O . GLY A 1 191 ? 17.221 4.453 0.968 1.00 90.38 191 GLY A O 1
ATOM 1475 N N . LEU A 1 192 ? 19.403 4.941 0.784 1.00 93.12 192 LEU A N 1
ATOM 1476 C CA . LEU A 1 192 ? 19.651 4.994 2.225 1.00 93.12 192 LEU A CA 1
ATOM 1477 C C . LEU A 1 192 ? 18.827 6.094 2.909 1.00 93.12 192 LEU A C 1
ATOM 1479 O O . LEU A 1 192 ? 18.268 5.850 3.972 1.00 93.12 192 LEU A O 1
ATOM 1483 N N . VAL A 1 193 ? 18.715 7.282 2.306 1.00 92.69 193 VAL A N 1
ATOM 1484 C CA . VAL A 1 193 ? 17.888 8.378 2.842 1.00 92.69 193 VAL A CA 1
ATOM 1485 C C . VAL A 1 193 ? 16.414 7.973 2.927 1.00 92.69 193 VAL A C 1
ATOM 1487 O O . VAL A 1 193 ? 15.787 8.214 3.957 1.00 92.69 193 VAL A O 1
ATOM 1490 N N . LEU A 1 194 ? 15.871 7.317 1.895 1.00 93.12 194 LEU A N 1
ATOM 1491 C CA . LEU A 1 194 ? 14.489 6.818 1.907 1.00 93.12 194 LEU A CA 1
ATOM 1492 C C . LEU A 1 194 ? 14.273 5.761 2.998 1.00 93.12 194 LEU A C 1
ATOM 1494 O O . LEU A 1 194 ? 13.293 5.835 3.739 1.00 93.12 194 LEU A O 1
ATOM 1498 N N . LEU A 1 195 ? 15.215 4.826 3.157 1.00 94.56 195 LEU A N 1
ATOM 1499 C CA . LEU A 1 195 ? 15.154 3.801 4.200 1.00 94.56 195 LEU A CA 1
ATOM 1500 C C . LEU A 1 195 ? 15.224 4.416 5.602 1.00 94.56 195 LEU A C 1
ATOM 1502 O O . LEU A 1 195 ? 14.419 4.074 6.465 1.00 94.56 195 LEU A O 1
ATOM 1506 N N . LEU A 1 196 ? 16.147 5.353 5.838 1.00 94.56 196 LEU A N 1
ATOM 1507 C CA . LEU A 1 196 ? 16.250 6.052 7.120 1.00 94.56 196 LEU A CA 1
ATOM 1508 C C . LEU A 1 196 ? 14.991 6.869 7.419 1.00 94.56 196 LEU A C 1
ATOM 1510 O O . LEU A 1 196 ? 14.524 6.867 8.555 1.00 94.56 196 LEU A O 1
ATOM 1514 N N . CYS A 1 197 ? 14.407 7.520 6.411 1.00 94.69 197 CYS A N 1
ATOM 1515 C CA . CYS A 1 197 ? 13.135 8.219 6.558 1.00 94.69 197 CYS A CA 1
ATOM 1516 C C . CYS A 1 197 ? 12.013 7.260 6.980 1.00 94.69 197 CYS A C 1
ATOM 1518 O O . CYS A 1 197 ? 11.262 7.570 7.903 1.00 94.69 197 CYS A O 1
ATOM 1520 N N . TYR A 1 198 ? 11.926 6.083 6.355 1.00 94.75 198 TYR A N 1
ATOM 1521 C CA . TYR A 1 198 ? 10.957 5.057 6.733 1.00 94.75 198 TYR A CA 1
ATOM 1522 C C . TYR A 1 198 ? 11.162 4.575 8.177 1.00 94.75 198 TYR A C 1
ATOM 1524 O O . TYR A 1 198 ? 10.201 4.501 8.937 1.00 94.75 198 TYR A O 1
ATOM 1532 N N . VAL A 1 199 ? 12.410 4.329 8.593 1.00 95.25 199 VAL A N 1
ATOM 1533 C CA . VAL A 1 199 ? 12.738 3.934 9.976 1.00 95.25 199 VAL A CA 1
ATOM 1534 C C . VAL A 1 199 ? 12.340 5.014 10.982 1.00 95.25 199 VAL A C 1
ATOM 1536 O O . VAL A 1 199 ? 11.800 4.689 12.035 1.00 95.25 199 VAL A O 1
ATOM 1539 N N . ILE A 1 200 ? 12.563 6.294 10.669 1.00 93.94 200 ILE A N 1
ATOM 1540 C CA . ILE A 1 200 ? 12.144 7.406 11.534 1.00 93.94 200 ILE A CA 1
ATOM 1541 C C . ILE A 1 200 ? 10.618 7.448 11.650 1.00 93.94 200 ILE A C 1
ATOM 1543 O O . ILE A 1 200 ? 10.106 7.556 12.760 1.00 93.94 200 ILE A O 1
ATOM 1547 N N . ILE A 1 201 ? 9.888 7.313 10.537 1.00 93.44 201 ILE A N 1
ATOM 1548 C CA . ILE A 1 201 ? 8.419 7.257 10.552 1.00 93.44 201 ILE A CA 1
ATOM 1549 C C . ILE A 1 201 ? 7.943 6.068 11.398 1.00 93.44 201 ILE A C 1
ATOM 1551 O O . ILE A 1 201 ? 7.108 6.247 12.283 1.00 93.44 201 ILE A O 1
ATOM 1555 N N . ALA A 1 202 ? 8.511 4.877 11.197 1.00 92.81 202 ALA A N 1
ATOM 1556 C CA . ALA A 1 202 ? 8.187 3.692 11.986 1.00 92.81 202 ALA A CA 1
ATOM 1557 C C . ALA A 1 202 ? 8.466 3.904 13.484 1.00 92.81 202 ALA A C 1
ATOM 1559 O O . ALA A 1 202 ? 7.641 3.541 14.318 1.00 92.81 202 ALA A O 1
ATOM 1560 N N . ALA A 1 203 ? 9.583 4.549 13.833 1.00 91.94 203 ALA A N 1
ATOM 1561 C CA . ALA A 1 203 ? 9.904 4.903 15.211 1.00 91.94 203 ALA A CA 1
ATOM 1562 C C . ALA A 1 203 ? 8.905 5.912 15.802 1.00 91.94 203 ALA A C 1
ATOM 1564 O O . ALA A 1 203 ? 8.536 5.778 16.965 1.00 91.94 203 ALA A O 1
ATOM 1565 N N . CYS A 1 204 ? 8.417 6.882 15.020 1.00 90.69 204 CYS A N 1
ATOM 1566 C CA . CYS A 1 204 ? 7.358 7.791 15.462 1.00 90.69 204 CYS A CA 1
ATOM 1567 C C . CYS A 1 204 ? 6.079 7.024 15.819 1.00 90.69 204 CYS A C 1
ATOM 1569 O O . CYS A 1 204 ? 5.557 7.220 16.910 1.00 90.69 204 CYS A O 1
ATOM 1571 N N . PHE A 1 205 ? 5.619 6.109 14.960 1.00 89.12 205 PHE A N 1
ATOM 1572 C CA . PHE A 1 205 ? 4.445 5.270 15.245 1.00 89.12 205 PHE A CA 1
ATOM 1573 C C . PHE A 1 205 ? 4.666 4.293 16.405 1.00 89.12 205 PHE A C 1
ATOM 1575 O O . PHE A 1 205 ? 3.724 3.961 17.122 1.00 89.12 205 PHE A O 1
ATOM 1582 N N . PHE A 1 206 ? 5.904 3.838 16.601 1.00 88.06 206 PHE A N 1
ATOM 1583 C CA . PHE A 1 206 ? 6.273 2.998 17.734 1.00 88.06 206 PHE A CA 1
ATOM 1584 C C . PHE A 1 206 ? 6.211 3.775 19.056 1.00 88.06 206 PHE A C 1
ATOM 1586 O O . PHE A 1 206 ? 5.730 3.251 20.050 1.00 88.06 206 PHE A O 1
ATOM 1593 N N . VAL A 1 207 ? 6.665 5.032 19.078 1.00 85.81 207 VAL A N 1
ATOM 1594 C CA . VAL A 1 207 ? 6.659 5.874 20.288 1.00 85.81 207 VAL A CA 1
ATOM 1595 C C . VAL A 1 207 ? 5.283 6.479 20.579 1.00 85.81 207 VAL A C 1
ATOM 1597 O O . VAL A 1 207 ? 4.983 6.741 21.741 1.00 85.81 207 VAL A O 1
ATOM 1600 N N . ASP A 1 208 ? 4.415 6.632 19.575 1.00 75.69 208 ASP A N 1
ATOM 1601 C CA . ASP A 1 208 ? 3.029 7.127 19.716 1.00 75.69 208 ASP A CA 1
ATOM 1602 C C . ASP A 1 208 ? 2.108 6.197 20.550 1.00 75.69 208 ASP A C 1
ATOM 1604 O O . ASP A 1 208 ? 0.896 6.355 20.587 1.00 75.69 208 ASP A O 1
ATOM 1608 N N . GLN A 1 209 ? 2.683 5.230 21.272 1.00 60.78 209 GLN A N 1
ATOM 1609 C CA . GLN A 1 209 ? 2.038 4.370 22.270 1.00 60.78 209 GLN A CA 1
ATOM 1610 C C . GLN A 1 209 ? 1.665 5.089 23.576 1.00 60.78 209 GLN A C 1
ATOM 1612 O O . GLN A 1 209 ? 1.178 4.449 24.508 1.00 60.78 209 GLN A O 1
ATOM 1617 N N . ILE A 1 210 ? 1.888 6.401 23.690 1.00 48.97 210 ILE A N 1
ATOM 1618 C CA . ILE A 1 210 ? 1.461 7.142 24.878 1.00 48.97 210 ILE A CA 1
ATOM 1619 C C . ILE A 1 210 ? -0.037 7.435 24.725 1.00 48.97 210 ILE A C 1
ATOM 1621 O O . ILE A 1 210 ? -0.421 8.105 23.765 1.00 48.97 210 ILE A O 1
ATOM 1625 N N . PRO A 1 211 ? -0.895 6.968 25.652 1.00 42.97 211 PRO A N 1
ATOM 1626 C CA . PRO A 1 211 ? -2.315 7.285 25.632 1.00 42.97 211 PRO A CA 1
ATOM 1627 C C . PRO A 1 211 ? -2.489 8.796 25.511 1.00 42.97 211 PRO A C 1
ATOM 1629 O O . PRO A 1 211 ? -1.860 9.543 26.263 1.00 42.97 211 PRO A O 1
ATOM 1632 N N . GLN A 1 212 ? -3.345 9.248 24.593 1.00 39.28 212 GLN A N 1
ATOM 1633 C CA . GLN A 1 212 ? -3.829 10.626 24.605 1.00 39.28 212 GLN A CA 1
ATOM 1634 C C . GLN A 1 212 ? -4.339 10.922 26.019 1.00 39.28 212 GLN A C 1
ATOM 1636 O O . GLN A 1 212 ? -5.316 10.294 26.445 1.00 39.28 212 GLN A O 1
ATOM 1641 N N . PRO A 1 213 ? -3.719 11.846 26.771 1.00 41.88 213 PRO A N 1
ATOM 1642 C CA . PRO A 1 213 ? -4.242 12.223 28.056 1.00 41.88 213 PRO A CA 1
ATOM 1643 C C . PRO A 1 213 ? -5.425 13.153 27.785 1.00 41.88 213 PRO A C 1
ATOM 1645 O O . PRO A 1 213 ? -5.315 14.370 27.870 1.00 41.88 213 PRO A O 1
ATOM 1648 N N . ASN A 1 214 ? -6.596 12.563 27.553 1.00 41.56 214 ASN A N 1
ATOM 1649 C CA . ASN A 1 214 ? -7.823 13.170 28.066 1.00 41.56 214 ASN A CA 1
ATOM 1650 C C . ASN A 1 214 ? -7.825 13.210 29.616 1.00 41.56 214 ASN A C 1
ATOM 1652 O O . ASN A 1 214 ? -8.760 13.744 30.197 1.00 41.56 214 ASN A O 1
ATOM 1656 N N . ASP A 1 215 ? -6.758 12.720 30.266 1.00 48.59 215 ASP A N 1
ATOM 1657 C CA . ASP A 1 215 ? -6.467 12.813 31.702 1.00 48.59 215 ASP A CA 1
ATOM 1658 C C . ASP A 1 215 ? -5.376 13.844 32.063 1.00 48.59 215 ASP A C 1
ATOM 1660 O O . ASP A 1 215 ? -4.840 13.831 33.170 1.00 48.59 215 ASP A O 1
ATOM 1664 N N . LEU A 1 216 ? -5.043 14.780 31.169 1.00 45.25 216 LEU A N 1
ATOM 1665 C CA . LEU A 1 216 ? -4.423 16.042 31.581 1.00 45.25 216 LEU A CA 1
ATOM 1666 C C . LEU A 1 216 ? -5.503 17.114 31.562 1.00 45.25 216 LEU A C 1
ATOM 1668 O O . LEU A 1 216 ? -5.494 18.041 30.752 1.00 45.25 216 LEU A O 1
ATOM 1672 N N . ASP A 1 217 ? -6.409 16.990 32.532 1.00 40.47 217 ASP A N 1
ATOM 1673 C CA . ASP A 1 217 ? -6.966 18.147 33.219 1.00 40.47 217 ASP A CA 1
ATOM 1674 C C . ASP A 1 217 ? -5.752 18.923 33.758 1.00 40.47 217 ASP A C 1
ATOM 1676 O O . ASP A 1 217 ? -5.268 18.722 34.875 1.00 40.47 217 ASP A O 1
ATOM 1680 N N . VAL A 1 218 ? -5.143 19.729 32.882 1.00 44.78 218 VAL A N 1
ATOM 1681 C CA . VAL A 1 218 ? -4.220 20.778 33.275 1.00 44.78 218 VAL A CA 1
ATOM 1682 C C . VAL A 1 218 ? -5.064 21.622 34.195 1.00 44.78 218 VAL A C 1
ATOM 1684 O O . VAL A 1 218 ? -5.897 22.399 33.733 1.00 44.78 218 VAL A O 1
ATOM 1687 N N . GLY A 1 219 ? -4.875 21.399 35.494 1.00 39.94 219 GLY A N 1
ATOM 1688 C CA . GLY A 1 219 ? -5.420 22.206 36.558 1.00 39.94 219 GLY A CA 1
ATOM 1689 C C . GLY A 1 219 ? -4.988 23.645 36.340 1.00 39.94 219 GLY A C 1
ATOM 1690 O O . GLY A 1 219 ? -4.038 24.130 36.949 1.00 39.94 219 GLY A O 1
ATOM 1691 N N . LEU A 1 220 ? -5.728 24.348 35.489 1.00 41.38 220 LEU A N 1
ATOM 1692 C CA . LEU A 1 220 ? -5.968 25.765 35.600 1.00 41.38 220 LEU A CA 1
ATOM 1693 C C . LEU A 1 220 ? -6.760 25.921 36.895 1.00 41.38 220 LEU A C 1
ATOM 1695 O O . LEU A 1 220 ? -7.974 26.101 36.900 1.00 41.38 220 LEU A O 1
ATOM 1699 N N . GLN A 1 221 ? -6.053 25.847 38.025 1.00 38.66 221 GLN A N 1
ATOM 1700 C CA . GLN A 1 221 ? -6.494 26.610 39.173 1.00 38.66 221 GLN A CA 1
ATOM 1701 C C . GLN A 1 221 ? -6.498 28.068 38.706 1.00 38.66 221 GLN A C 1
ATOM 1703 O O . GLN A 1 221 ? -5.437 28.580 38.332 1.00 38.66 221 GLN A O 1
ATOM 1708 N N . PRO A 1 222 ? -7.649 28.756 38.667 1.00 38.56 222 PRO A N 1
ATOM 1709 C CA . PRO A 1 222 ? -7.619 30.194 38.497 1.00 38.56 222 PRO A CA 1
ATOM 1710 C C . PRO A 1 222 ? -6.815 30.751 39.677 1.00 38.56 222 PRO A C 1
ATOM 1712 O O . PRO A 1 222 ? -7.181 30.534 40.832 1.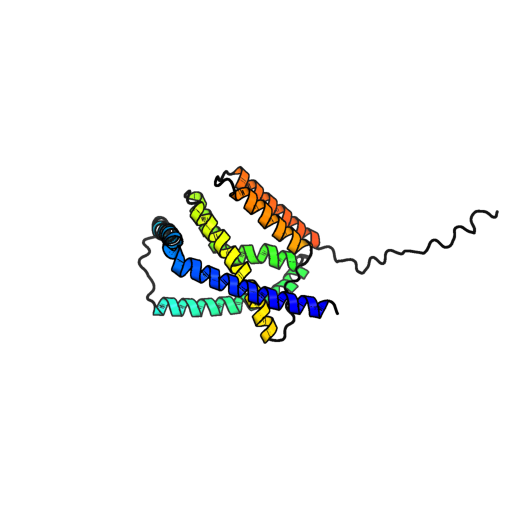00 38.56 222 PRO A O 1
ATOM 1715 N N . MET A 1 223 ? -5.692 31.422 39.398 1.00 42.88 223 MET A N 1
ATOM 1716 C CA . MET A 1 223 ? -4.939 32.198 40.389 1.00 42.88 223 MET A CA 1
ATOM 1717 C C . MET A 1 223 ? -5.843 33.315 40.924 1.00 42.88 223 MET A C 1
ATOM 1719 O O . MET A 1 223 ? -5.796 34.449 40.462 1.00 42.88 223 MET A O 1
ATOM 1723 N N . ASN A 1 224 ? -6.677 32.978 41.905 1.00 44.75 224 ASN A N 1
ATOM 1724 C CA . ASN A 1 224 ? -7.588 33.883 42.596 1.00 44.75 224 ASN A CA 1
ATOM 1725 C C . ASN A 1 224 ? -7.148 34.145 44.044 1.00 44.75 224 ASN A C 1
ATOM 1727 O O . ASN A 1 224 ? -7.980 34.458 44.880 1.00 44.75 224 ASN A O 1
ATOM 1731 N N . ASN A 1 225 ? -5.848 34.047 44.349 1.00 41.81 225 ASN A N 1
ATOM 1732 C CA . ASN A 1 225 ? -5.310 34.381 45.674 1.00 41.81 225 ASN A CA 1
ATOM 1733 C C . ASN A 1 225 ? -3.945 35.089 45.600 1.00 41.81 225 ASN A C 1
ATOM 1735 O O . ASN A 1 225 ? -2.956 34.645 46.172 1.00 41.81 225 ASN A O 1
ATOM 1739 N N . LEU A 1 226 ? -3.902 36.239 44.919 1.00 43.53 226 LEU A N 1
ATOM 1740 C CA . LEU A 1 226 ? -2.838 37.245 45.089 1.00 43.53 226 LEU A CA 1
ATOM 1741 C C . LEU A 1 226 ? -3.247 38.382 46.054 1.00 43.53 226 LEU A C 1
ATOM 1743 O O . LEU A 1 226 ? -2.638 39.447 46.053 1.00 43.53 226 LEU A O 1
ATOM 1747 N N . GLY A 1 227 ? -4.273 38.159 46.885 1.00 44.44 227 GLY A N 1
ATOM 1748 C CA . GLY A 1 227 ? -4.797 39.144 47.842 1.00 44.44 227 GLY A CA 1
ATOM 1749 C C . GLY A 1 227 ? -4.335 38.991 49.297 1.00 44.44 227 GLY A C 1
ATOM 1750 O O . GLY A 1 227 ? -4.513 39.929 50.062 1.00 44.44 227 GLY A O 1
ATOM 1751 N N . GLU A 1 228 ? -3.728 37.866 49.697 1.00 47.34 228 GLU A N 1
ATOM 1752 C CA . GLU A 1 228 ? -3.457 37.576 51.124 1.00 47.34 228 GLU A CA 1
ATOM 1753 C C . GLU A 1 228 ? -1.968 37.481 51.508 1.00 47.34 228 GLU A C 1
ATOM 1755 O O . GLU A 1 228 ? -1.643 37.182 52.651 1.00 47.34 228 GLU A O 1
ATOM 1760 N N . VAL A 1 229 ? -1.035 37.798 50.601 1.00 47.31 229 VAL A N 1
ATOM 1761 C CA . VAL A 1 229 ? 0.419 37.782 50.904 1.00 47.31 229 VAL A CA 1
ATOM 1762 C C . VAL A 1 229 ? 0.978 39.185 51.227 1.00 47.31 229 VAL A C 1
ATOM 1764 O O . VAL A 1 229 ? 2.158 39.336 51.517 1.00 47.31 229 VAL A O 1
ATOM 1767 N N . PHE A 1 230 ? 0.133 40.225 51.265 1.00 41.34 230 PHE A N 1
ATOM 1768 C CA . PHE A 1 230 ? 0.525 41.598 51.637 1.00 41.34 230 PHE A CA 1
ATOM 1769 C C . PHE A 1 230 ? -0.298 42.192 52.795 1.00 41.34 230 PHE A C 1
ATOM 1771 O O . PHE A 1 230 ? -0.571 43.392 52.818 1.00 41.34 230 PHE A O 1
ATOM 1778 N N . SER A 1 231 ? -0.670 41.381 53.791 1.00 42.69 231 SER A N 1
ATOM 1779 C CA . SER A 1 231 ? -1.099 41.908 55.095 1.00 42.69 231 SER A CA 1
ATOM 1780 C C . SER A 1 231 ? -0.662 41.014 56.261 1.00 42.69 231 SER A C 1
ATOM 1782 O O . SER A 1 231 ? -1.464 40.272 56.827 1.00 42.69 231 SER A O 1
ATOM 1784 N N . ALA A 1 232 ? 0.616 41.103 56.621 1.00 39.31 232 ALA A N 1
ATOM 1785 C CA . ALA A 1 232 ? 1.132 40.860 57.968 1.00 39.31 232 ALA A CA 1
ATOM 1786 C C . ALA A 1 232 ? 2.457 41.611 58.131 1.00 39.31 232 ALA A C 1
ATOM 1788 O O . ALA A 1 232 ? 3.295 41.510 57.206 1.00 39.31 232 ALA A O 1
#

pLDDT: mean 81.65, std 17.32, range [37.19, 96.44]

Radius of gyration: 24.3 Å; chains: 1; bounding box: 47×67×84 Å

Secondary structure (DSSP, 8-state):
-HHHHHHHHHHHHHHHHHHHHHHHHHIIIIISHHHHHHHHHHHHHHHTTTSS-----S-HHHHHHHHHHHHHHHHHHHHHHHHHHHHHHHHHT--HHHIIIIIHHHHHTHHHHHHHHHHHHTT-HHHHHHHHHHHHHHIIIIIHHHHHHHHHHTT--------HHHHHHHHHHHHHHHHHHTTS---HHHHHHHHHHHHHHHHHHHHTTS---TT-----------SSSS--

Sequence (232 aa):
MINKMSLTLSRTSSIVMLIAYIAYLIFQLWTHRQLFEAQQDDDDAYDDEVSVEETPVIGFWSGFAWLVGMTIVIALLSEYVVDTIEDASDSWGLSVSFISIILLPIVGNAAEHAGAIIFAFKNKLDISLGVALGSATQISLFVVPLSVIVAWILGIKMDLNFNILETSSLALAIIITAFTLQDGTSHYMKGLVLLLCYVIIAACFFVDQIPQPNDLDVGLQPMNNLGEVFSA

Organism: Arabidopsis thaliana (NCBI:txid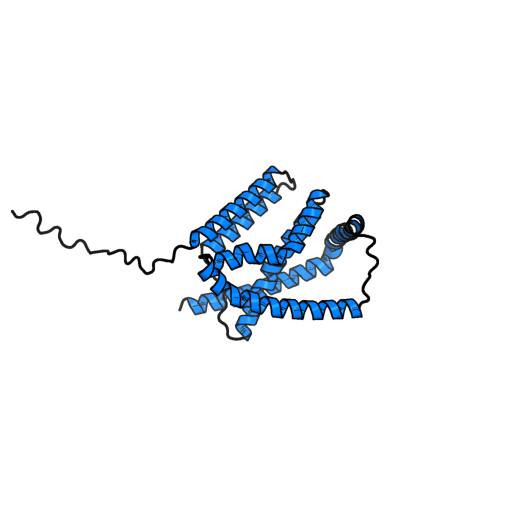3702)

InterPro domains:
  IPR004713 Calcium/proton exchanger [PTHR31503] (4-209)
  IPR004837 Sodium/calcium exchanger membrane region [PF01699] (63-206)
  IPR044880 NCX, central ion-binding domain superfamily [G3DSA:1.20.1420.30] (46-207)